Protein AF-A0A945H8U0-F1 (afdb_monomer_lite)

pLDDT: mean 73.46, std 21.72, range [30.88, 97.31]

Secondary structure (DSSP, 8-state):
--HHHHHHHHHHHHHHHHHHHHHHHHHHSSSS-SS-HHHHHHHHHHHSTT-HHHHHHHHHHSPPPHHHHHHHHHHHHHSTT-HHHHHHHHHHHHHHT--SHHHHHHHHHHHHH-TT-HHHHHHHHHHHHHHTTTS-HHHHHHHHHHHHHHHH----TTHHHHHHHHHHTT-HHHHTTT---GGGTT-

Structure (mmCIF, N/CA/C/O backbone):
data_AF-A0A945H8U0-F1
#
_entry.id   AF-A0A945H8U0-F1
#
loop_
_atom_site.group_PDB
_atom_site.id
_atom_site.type_symbol
_atom_site.label_atom_id
_atom_site.label_alt_id
_atom_site.label_comp_id
_atom_site.label_asym_id
_atom_site.label_entity_id
_atom_site.label_seq_id
_atom_site.pdbx_PDB_ins_code
_atom_site.Cartn_x
_atom_site.Cartn_y
_atom_site.Cartn_z
_atom_site.occupancy
_atom_site.B_iso_or_equiv
_atom_site.auth_seq_id
_atom_site.auth_comp_id
_atom_site.auth_asym_id
_atom_site.auth_atom_id
_atom_site.pdbx_PDB_model_num
ATOM 1 N N . MET A 1 1 ? -54.091 20.718 -4.781 1.00 48.94 1 MET A N 1
ATOM 2 C CA . MET A 1 1 ? -53.033 21.033 -5.774 1.00 48.94 1 MET A CA 1
ATOM 3 C C . MET A 1 1 ? -52.224 22.319 -5.500 1.00 48.94 1 MET A C 1
ATOM 5 O O . MET A 1 1 ? -51.454 22.707 -6.361 1.00 48.94 1 MET A O 1
ATOM 9 N N . ARG A 1 2 ? -52.306 22.975 -4.324 1.00 43.66 2 ARG A N 1
ATOM 10 C CA . ARG A 1 2 ? -51.496 24.187 -4.026 1.00 43.66 2 ARG A CA 1
ATOM 11 C C . ARG A 1 2 ? -50.217 23.934 -3.205 1.00 43.66 2 ARG A C 1
ATOM 13 O O . ARG A 1 2 ? -49.286 24.719 -3.293 1.00 43.66 2 ARG A O 1
ATOM 20 N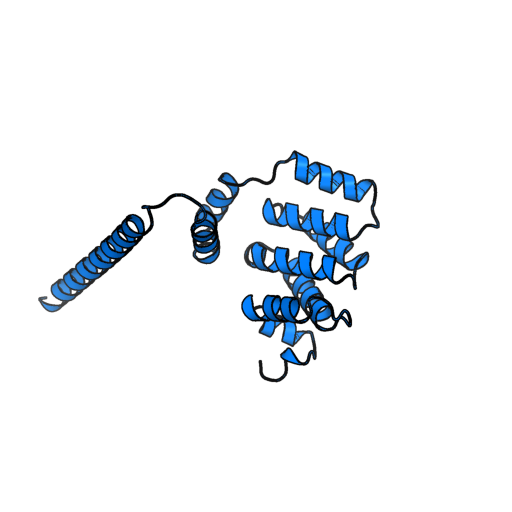 N . LEU A 1 3 ? -50.136 22.822 -2.468 1.00 46.72 3 LEU A N 1
ATOM 21 C CA . LEU A 1 3 ? -48.989 22.503 -1.598 1.00 46.72 3 LEU A CA 1
ATOM 22 C C . LEU A 1 3 ? -47.766 21.937 -2.348 1.00 46.72 3 LEU A C 1
ATOM 24 O O . LEU A 1 3 ? -46.638 22.137 -1.914 1.00 46.72 3 LEU A O 1
ATOM 28 N N . ILE A 1 4 ? -47.968 21.288 -3.500 1.00 50.62 4 ILE A N 1
ATOM 29 C CA . ILE A 1 4 ? -46.884 20.634 -4.260 1.00 50.62 4 ILE A CA 1
ATOM 30 C C . ILE A 1 4 ? -46.029 21.663 -5.025 1.00 50.62 4 ILE A C 1
ATOM 32 O O . ILE A 1 4 ? -44.811 21.518 -5.097 1.00 50.62 4 ILE A O 1
ATOM 36 N N . LEU A 1 5 ? -46.634 22.752 -5.522 1.00 46.78 5 LEU A N 1
ATOM 37 C CA . LEU A 1 5 ? -45.885 23.835 -6.177 1.00 46.78 5 LEU A CA 1
ATOM 38 C C . LEU A 1 5 ? -45.005 24.626 -5.196 1.00 46.78 5 LEU A C 1
ATOM 40 O O . LEU A 1 5 ? -43.919 25.060 -5.572 1.00 46.78 5 LEU A O 1
ATOM 44 N N . GLY A 1 6 ? -45.444 24.789 -3.942 1.00 45.44 6 GLY A N 1
ATOM 45 C CA . GLY A 1 6 ? -44.664 25.486 -2.916 1.00 45.44 6 GLY A CA 1
ATOM 46 C C . GLY A 1 6 ? -43.372 24.747 -2.562 1.00 45.44 6 GLY A C 1
ATOM 47 O O . GLY A 1 6 ? -42.315 25.365 -2.479 1.00 45.44 6 GLY A O 1
ATOM 48 N N . ALA A 1 7 ? -43.432 23.418 -2.441 1.00 49.38 7 ALA A N 1
ATOM 49 C CA . ALA A 1 7 ? -42.260 22.596 -2.144 1.00 49.38 7 ALA A CA 1
ATOM 50 C C . ALA A 1 7 ? -41.233 22.600 -3.290 1.00 49.38 7 ALA A C 1
ATOM 52 O O . ALA A 1 7 ? -40.038 22.706 -3.033 1.00 49.38 7 ALA A O 1
ATOM 53 N N . LEU A 1 8 ? -41.686 22.558 -4.549 1.00 47.28 8 LEU A N 1
ATOM 54 C CA . LEU A 1 8 ? -40.799 22.617 -5.718 1.00 47.28 8 LEU A CA 1
ATOM 55 C C . LEU A 1 8 ? -40.106 23.979 -5.860 1.00 47.28 8 LEU A C 1
ATOM 57 O O . LEU A 1 8 ? -38.919 24.031 -6.181 1.00 47.28 8 LEU A O 1
ATOM 61 N N . LEU A 1 9 ? -40.808 25.076 -5.558 1.00 49.84 9 LEU A N 1
ATOM 62 C CA . LEU A 1 9 ? -40.209 26.412 -5.568 1.00 49.84 9 LEU A CA 1
ATOM 63 C C . LEU A 1 9 ? -39.156 26.568 -4.465 1.00 49.84 9 LEU A C 1
ATOM 65 O O . LEU A 1 9 ? -38.053 27.025 -4.756 1.00 49.84 9 LEU A O 1
ATOM 69 N N . VAL A 1 10 ? -39.433 26.104 -3.242 1.00 54.59 10 VAL A N 1
ATOM 70 C CA . VAL A 1 10 ? -38.454 26.123 -2.139 1.00 54.59 10 VAL A CA 1
ATOM 71 C C . VAL A 1 10 ? -37.236 25.251 -2.459 1.00 54.59 10 VAL A C 1
ATOM 73 O O . VAL A 1 10 ? -36.110 25.670 -2.206 1.00 54.59 10 VAL A O 1
ATOM 76 N N . PHE A 1 11 ? -37.428 24.087 -3.087 1.00 50.22 11 PHE A N 1
ATOM 77 C CA . PHE A 1 11 ? -36.322 23.212 -3.486 1.00 50.22 11 PHE A CA 1
ATOM 78 C C . PHE A 1 11 ? -35.452 23.832 -4.590 1.00 50.22 11 PHE A C 1
ATOM 80 O O . PHE A 1 11 ? -34.225 23.757 -4.532 1.00 50.22 11 PHE A O 1
ATOM 87 N N . SER A 1 12 ? -36.073 24.507 -5.563 1.00 50.78 12 SER A N 1
ATOM 88 C CA . SER A 1 12 ? -35.359 25.200 -6.642 1.00 50.78 12 SER A CA 1
ATOM 89 C C . SER A 1 12 ? -34.604 26.442 -6.152 1.00 50.78 12 SER A C 1
ATOM 91 O O . SER A 1 12 ? -33.472 26.675 -6.576 1.00 50.78 12 SER A O 1
ATOM 93 N N . LEU A 1 13 ? -35.168 27.197 -5.198 1.00 50.75 13 LEU A N 1
ATOM 94 C CA . LEU A 1 13 ? -34.473 28.312 -4.550 1.00 50.75 13 LEU A CA 1
ATOM 95 C C . LEU A 1 13 ? -33.331 27.822 -3.653 1.00 50.75 13 LEU A C 1
ATOM 97 O O . LEU A 1 13 ? -32.275 28.451 -3.628 1.00 50.75 13 LEU A O 1
ATOM 101 N N . TRP A 1 14 ? -33.500 26.687 -2.970 1.00 46.66 14 TRP A N 1
ATOM 102 C CA . TRP A 1 14 ? -32.443 26.086 -2.158 1.00 46.66 14 TRP A CA 1
ATOM 103 C C . TRP A 1 14 ? -31.275 25.591 -3.021 1.00 46.66 14 TRP A C 1
ATOM 105 O O . TRP A 1 14 ? -30.129 25.940 -2.750 1.00 46.66 14 TRP A O 1
ATOM 115 N N . GLN A 1 15 ? -31.548 24.881 -4.123 1.00 50.03 15 GLN A N 1
ATOM 116 C CA . GLN A 1 15 ? -30.500 24.475 -5.069 1.00 50.03 15 GLN A CA 1
ATOM 117 C C . GLN A 1 15 ? -29.786 25.675 -5.699 1.00 50.03 15 GLN A C 1
ATOM 119 O O . GLN A 1 15 ? -28.559 25.690 -5.778 1.00 50.03 15 GLN A O 1
ATOM 124 N N . SER A 1 16 ? -30.532 26.708 -6.095 1.00 42.16 16 SER A N 1
ATOM 125 C CA . SER A 1 16 ? -29.950 27.917 -6.691 1.00 42.16 16 SER A CA 1
ATOM 126 C C . SER A 1 16 ? -29.094 28.693 -5.685 1.00 42.16 16 SER A C 1
ATOM 128 O O . SER A 1 16 ? -28.040 29.213 -6.048 1.00 42.16 16 SER A O 1
ATOM 130 N N . GLY A 1 17 ? -29.501 28.720 -4.410 1.00 41.59 17 GLY A N 1
ATOM 131 C CA . GLY A 1 17 ? -28.744 29.323 -3.315 1.00 41.59 17 GLY A CA 1
ATOM 132 C C . GLY A 1 17 ? -27.440 28.584 -3.013 1.00 41.59 17 GLY A C 1
ATOM 133 O O . GLY A 1 17 ? -26.411 29.230 -2.846 1.00 41.59 17 GLY A O 1
ATOM 134 N N . VAL A 1 18 ? -27.445 27.246 -3.023 1.00 50.81 18 VAL A N 1
ATOM 135 C CA . VAL A 1 18 ? -26.230 26.430 -2.836 1.00 50.81 18 VAL A CA 1
ATOM 136 C C . VAL A 1 18 ? -25.250 26.620 -3.995 1.00 50.81 18 VAL A C 1
ATOM 138 O O . VAL A 1 18 ? -24.050 26.758 -3.766 1.00 50.81 18 VAL A O 1
ATOM 141 N N . ILE A 1 19 ? -25.746 26.700 -5.233 1.00 50.06 19 ILE A N 1
ATOM 142 C CA . ILE A 1 19 ? -24.905 26.936 -6.415 1.00 50.06 19 ILE A CA 1
ATOM 143 C C . ILE A 1 19 ? -24.312 28.349 -6.384 1.00 50.06 19 ILE A C 1
ATOM 145 O O . ILE A 1 19 ? -23.121 28.513 -6.652 1.00 50.06 19 ILE A O 1
ATOM 149 N N . LEU A 1 20 ? -25.093 29.364 -5.993 1.00 40.97 20 LEU A N 1
ATOM 150 C CA . LEU A 1 20 ? -24.561 30.713 -5.804 1.00 40.97 20 LEU A CA 1
ATOM 151 C C . LEU A 1 20 ? -23.548 30.761 -4.657 1.00 40.97 20 LEU A C 1
ATOM 153 O O . LEU A 1 20 ? -22.516 31.402 -4.810 1.00 40.97 20 LEU A O 1
ATOM 157 N N . PHE A 1 21 ? -23.778 30.069 -3.540 1.00 46.22 21 PHE A N 1
ATOM 158 C CA . PHE A 1 21 ? -22.834 30.035 -2.420 1.00 46.22 21 PHE A CA 1
ATOM 159 C C . PHE A 1 21 ? -21.522 29.339 -2.810 1.00 46.22 21 PHE A C 1
ATOM 161 O O . PHE A 1 21 ? -20.444 29.856 -2.526 1.00 46.22 21 PHE A O 1
ATOM 168 N N . ALA A 1 22 ? -21.597 28.232 -3.555 1.00 46.38 22 ALA A N 1
ATOM 169 C CA . ALA A 1 22 ? -20.434 27.537 -4.101 1.00 46.38 22 ALA A CA 1
ATOM 170 C C . ALA A 1 22 ? -19.662 28.407 -5.105 1.00 46.38 22 ALA A C 1
ATOM 172 O O . ALA A 1 22 ? -18.441 28.504 -5.018 1.00 46.38 22 ALA A O 1
ATOM 173 N N . ALA A 1 23 ? -20.361 29.108 -6.004 1.00 41.47 23 ALA A N 1
ATOM 174 C CA . ALA A 1 23 ? -19.746 30.028 -6.960 1.00 41.47 23 ALA A CA 1
ATOM 175 C C . ALA A 1 23 ? -19.134 31.266 -6.277 1.00 41.47 23 ALA A C 1
ATOM 177 O O . ALA A 1 23 ? -18.088 31.756 -6.702 1.00 41.47 23 ALA A O 1
ATOM 178 N N . THR A 1 24 ? -19.749 31.757 -5.198 1.00 39.81 24 THR A N 1
ATOM 179 C CA . THR A 1 24 ? -19.253 32.915 -4.440 1.00 39.81 24 THR A CA 1
ATOM 180 C C . THR A 1 24 ? -18.057 32.531 -3.566 1.00 39.81 24 THR A C 1
ATOM 182 O O . THR A 1 24 ? -17.096 33.292 -3.507 1.00 39.81 24 THR A O 1
ATOM 185 N N . MET A 1 25 ? -18.032 31.322 -2.991 1.00 37.12 25 MET A N 1
ATOM 186 C CA . MET A 1 25 ? -16.838 30.759 -2.339 1.00 37.12 25 MET A CA 1
ATOM 187 C C . MET A 1 25 ? -15.697 30.541 -3.344 1.00 37.12 25 MET A C 1
ATOM 189 O O . MET A 1 25 ? -14.554 30.881 -3.044 1.00 37.12 25 MET A O 1
ATOM 193 N N . LEU A 1 26 ? -16.009 30.093 -4.569 1.00 39.84 26 LEU A N 1
ATOM 194 C CA . LEU A 1 26 ? -15.043 29.990 -5.672 1.00 39.84 26 LEU A CA 1
ATOM 195 C C . LEU A 1 26 ? -14.419 31.350 -6.033 1.00 39.84 26 LEU A C 1
ATOM 197 O O . LEU A 1 26 ? -13.245 31.425 -6.385 1.00 39.84 26 LEU A O 1
ATOM 201 N N . ARG A 1 27 ? -15.206 32.431 -5.950 1.00 36.03 27 ARG A N 1
ATOM 202 C CA . ARG A 1 27 ? -14.779 33.786 -6.329 1.00 36.03 27 ARG A CA 1
ATOM 203 C C . ARG A 1 27 ? -14.092 34.543 -5.190 1.00 36.03 27 ARG A C 1
ATOM 205 O O . ARG A 1 27 ? -13.215 35.352 -5.466 1.00 36.03 27 ARG A O 1
ATOM 212 N N . LEU A 1 28 ? -14.440 34.254 -3.934 1.00 36.28 28 LEU A N 1
ATOM 213 C CA . LEU A 1 28 ? -13.798 34.837 -2.748 1.00 36.28 28 LEU A CA 1
ATOM 214 C C . LEU A 1 28 ? -12.444 34.188 -2.417 1.00 36.28 28 LEU A C 1
ATOM 216 O O . LEU A 1 28 ? -11.619 34.838 -1.788 1.00 36.28 28 LEU A O 1
ATOM 220 N N . HIS A 1 29 ? -12.183 32.954 -2.868 1.00 38.69 29 HIS A N 1
ATOM 221 C CA . HIS A 1 29 ? -10.893 32.266 -2.670 1.00 38.69 29 HIS A CA 1
ATOM 222 C C . HIS A 1 29 ? -9.998 32.232 -3.925 1.00 38.69 29 HIS A C 1
ATOM 224 O O . HIS A 1 29 ? -8.899 31.689 -3.883 1.00 38.69 29 HIS A O 1
ATOM 230 N N . GLY A 1 30 ? -10.434 32.824 -5.042 1.00 32.59 30 GLY A N 1
ATOM 231 C CA . GLY A 1 30 ? -9.677 32.883 -6.303 1.00 32.59 30 GLY A CA 1
ATOM 232 C C . GLY A 1 30 ? -8.783 34.118 -6.466 1.00 32.59 30 GLY A C 1
ATOM 233 O O . GLY A 1 30 ? -8.356 34.418 -7.578 1.00 32.59 30 GLY A O 1
ATOM 234 N N . GLY A 1 31 ? -8.549 34.872 -5.390 1.00 32.59 31 GLY A N 1
ATOM 235 C CA . GLY A 1 31 ? -7.964 36.211 -5.442 1.00 32.59 31 GLY A CA 1
ATOM 236 C C . GLY A 1 31 ? -6.704 36.395 -4.607 1.00 32.59 31 GLY A C 1
ATOM 237 O O . GLY A 1 31 ? -6.634 37.371 -3.879 1.00 32.59 31 GLY A O 1
ATOM 238 N N . ALA A 1 32 ? -5.729 35.490 -4.675 1.00 30.88 32 ALA A N 1
ATOM 239 C CA . ALA A 1 32 ? -4.334 35.784 -4.332 1.00 30.88 32 ALA A CA 1
ATOM 240 C C . ALA A 1 32 ? -3.456 34.608 -4.762 1.00 30.88 32 ALA A C 1
ATOM 242 O O . ALA A 1 32 ? -3.799 33.451 -4.534 1.00 30.88 32 ALA A O 1
ATOM 243 N N . GLY A 1 33 ? -2.351 34.916 -5.434 1.00 40.41 33 GLY A N 1
ATOM 244 C CA . GLY A 1 33 ? -1.403 33.925 -5.916 1.00 40.41 33 GLY A CA 1
ATOM 245 C C . GLY A 1 33 ? -0.765 33.106 -4.792 1.00 40.41 33 GLY A C 1
ATOM 246 O O . GLY A 1 33 ? -0.577 33.592 -3.681 1.00 40.41 33 GLY A O 1
ATOM 247 N N . ASN A 1 34 ? -0.357 31.902 -5.190 1.00 39.06 34 ASN A N 1
ATOM 248 C CA . ASN A 1 34 ? 0.514 30.952 -4.499 1.00 39.06 34 ASN A CA 1
ATOM 249 C C . ASN A 1 34 ? -0.149 30.046 -3.432 1.00 39.06 34 ASN A C 1
ATOM 251 O O . ASN A 1 34 ? -0.826 30.493 -2.517 1.00 39.06 34 ASN A O 1
ATOM 255 N N . GLU A 1 35 ? 0.106 28.738 -3.598 1.00 33.66 35 GLU A N 1
ATOM 256 C CA . GLU A 1 35 ? 0.025 27.634 -2.612 1.00 33.66 35 GLU A CA 1
ATOM 257 C C . GLU A 1 35 ? -1.266 26.810 -2.404 1.00 33.66 35 GLU A C 1
ATOM 259 O O . GLU A 1 35 ? -1.207 25.798 -1.710 1.00 33.66 35 GLU A O 1
ATOM 264 N N . TYR A 1 36 ? -2.389 27.067 -3.087 1.00 33.78 36 TYR A N 1
ATOM 265 C CA . TYR A 1 36 ? -3.633 26.290 -2.850 1.00 33.78 36 TYR A CA 1
ATOM 266 C C . TYR A 1 36 ? -4.029 25.253 -3.920 1.00 33.78 36 TYR A C 1
ATOM 268 O O . TYR A 1 36 ? -5.152 24.747 -3.905 1.00 33.78 36 TYR A O 1
ATOM 276 N N . SER A 1 37 ? -3.130 24.852 -4.826 1.00 34.94 37 SER A N 1
ATOM 277 C CA . SER A 1 37 ? -3.445 23.815 -5.833 1.00 34.94 37 SER A CA 1
ATOM 278 C C . SER A 1 37 ? -3.569 22.394 -5.259 1.00 34.94 37 SER A C 1
ATOM 280 O O . SER A 1 37 ? -4.084 21.501 -5.930 1.00 34.94 37 SER A O 1
ATOM 282 N N . VAL A 1 38 ? -3.147 22.174 -4.010 1.00 39.81 38 VAL A N 1
ATOM 283 C CA . VAL A 1 38 ? -3.136 20.844 -3.379 1.00 39.81 38 VAL A CA 1
ATOM 284 C C . VAL A 1 38 ? -4.463 20.511 -2.678 1.00 39.81 38 VAL A C 1
ATOM 286 O O . VAL A 1 38 ? -4.795 19.334 -2.562 1.00 39.81 38 VAL A O 1
ATOM 289 N N . SER A 1 39 ? -5.282 21.502 -2.289 1.00 46.12 39 SER A N 1
ATOM 290 C CA . SER A 1 39 ? -6.507 21.233 -1.509 1.00 46.12 39 SER A CA 1
ATOM 291 C C . SER A 1 39 ? -7.740 20.899 -2.358 1.00 46.12 39 SER A C 1
ATOM 293 O O . SER A 1 39 ? -8.587 20.119 -1.932 1.00 46.12 39 SER A O 1
ATOM 295 N N . GLN A 1 40 ? -7.849 21.418 -3.586 1.00 37.41 40 GLN A N 1
ATOM 296 C CA . GLN A 1 40 ? -9.008 21.132 -4.447 1.00 37.41 40 GLN A CA 1
ATOM 297 C C . GLN A 1 40 ? -8.923 19.750 -5.107 1.00 37.41 40 GLN A C 1
ATOM 299 O O . GLN A 1 40 ? -9.942 19.083 -5.286 1.00 37.41 40 GLN A O 1
ATOM 304 N N . ILE A 1 41 ? -7.708 19.285 -5.417 1.00 44.47 41 ILE A N 1
ATOM 305 C CA . ILE A 1 41 ? -7.475 17.943 -5.965 1.00 44.47 41 ILE A CA 1
ATOM 306 C C . ILE A 1 41 ? -7.691 16.883 -4.879 1.00 44.47 41 ILE A C 1
ATOM 308 O O . ILE A 1 41 ? -8.267 15.837 -5.170 1.00 44.47 41 ILE A O 1
ATOM 312 N N . SER A 1 42 ? -7.292 17.147 -3.628 1.00 42.25 42 SER A N 1
ATOM 313 C CA . SER A 1 42 ? -7.545 16.226 -2.513 1.00 42.25 42 SER A CA 1
ATOM 314 C C . SER A 1 42 ? -9.038 16.126 -2.187 1.00 42.25 42 SER A C 1
ATOM 316 O O . SER A 1 42 ? -9.547 15.016 -2.065 1.00 42.25 42 SER A O 1
ATOM 318 N N . LEU A 1 43 ? -9.765 17.252 -2.173 1.00 38.78 43 LEU A N 1
ATOM 319 C CA . LEU A 1 43 ? -11.220 17.273 -1.971 1.00 38.78 43 LEU A CA 1
ATOM 320 C C . LEU A 1 43 ? -11.990 16.589 -3.115 1.00 38.78 43 LEU A C 1
ATOM 322 O O . LEU A 1 43 ? -12.941 15.855 -2.855 1.00 38.78 43 LEU A O 1
ATOM 326 N N . ALA A 1 44 ? -11.555 16.735 -4.371 1.00 41.12 44 ALA A N 1
ATOM 327 C CA . ALA A 1 44 ? -12.134 15.986 -5.493 1.00 41.12 44 ALA A CA 1
ATOM 328 C C . ALA A 1 44 ? -11.811 14.476 -5.439 1.00 41.12 44 ALA A C 1
ATOM 330 O O . ALA A 1 44 ? -12.619 13.650 -5.866 1.00 41.12 44 ALA A O 1
ATOM 331 N N . ARG A 1 45 ? -10.649 14.095 -4.887 1.00 44.44 45 ARG A N 1
ATOM 332 C CA . ARG A 1 45 ? -10.226 12.694 -4.694 1.00 44.44 45 ARG A CA 1
ATOM 333 C C . ARG A 1 45 ? -11.034 11.986 -3.601 1.00 44.44 45 ARG A C 1
ATOM 335 O O . ARG A 1 45 ? -11.269 10.782 -3.702 1.00 44.44 45 ARG A O 1
ATOM 342 N N . GLU A 1 46 ? -11.466 12.733 -2.590 1.00 41.75 46 GLU A N 1
ATOM 343 C CA . GLU A 1 46 ? -12.190 12.225 -1.423 1.00 41.75 46 GLU A CA 1
ATOM 344 C C . GLU A 1 46 ? -13.711 12.161 -1.648 1.00 41.75 46 GLU A C 1
ATOM 346 O O . GLU A 1 46 ? -14.360 11.210 -1.215 1.00 41.75 46 GLU A O 1
ATOM 351 N N . VAL A 1 47 ? -14.281 13.105 -2.409 1.00 40.56 47 VAL A N 1
ATOM 352 C CA . VAL A 1 47 ? -15.742 13.205 -2.590 1.00 40.56 47 VAL A CA 1
ATOM 353 C C . VAL A 1 47 ? -16.300 12.274 -3.681 1.00 40.56 47 VAL A C 1
ATOM 355 O O . VAL A 1 47 ? -17.464 11.887 -3.585 1.00 40.56 47 VAL A O 1
ATOM 358 N N . ASP A 1 48 ? -15.511 11.837 -4.673 1.00 44.88 48 ASP A N 1
ATOM 359 C CA . ASP A 1 48 ? -16.087 11.183 -5.870 1.00 44.88 48 ASP A CA 1
ATOM 360 C C . ASP A 1 48 ? -15.285 9.991 -6.439 1.00 44.88 48 ASP A C 1
ATOM 362 O O . ASP A 1 48 ? -15.348 9.632 -7.615 1.00 44.88 48 ASP A O 1
ATOM 366 N N . SER A 1 49 ? -14.534 9.299 -5.582 1.00 45.03 49 SER A N 1
ATOM 367 C CA . SER A 1 49 ? -13.787 8.075 -5.925 1.00 45.03 49 SER A CA 1
ATOM 368 C C . SER A 1 49 ? -14.668 6.832 -6.145 1.00 45.03 49 SER A C 1
ATOM 370 O O . SER A 1 49 ? -14.155 5.753 -6.447 1.00 45.03 49 SER A O 1
ATOM 372 N N . ARG A 1 50 ? -15.996 6.974 -6.032 1.00 49.00 50 ARG A N 1
ATOM 373 C CA . ARG A 1 50 ? -16.986 5.915 -6.294 1.00 49.00 50 ARG A CA 1
ATOM 374 C C . ARG A 1 50 ? -17.522 5.924 -7.731 1.00 49.00 50 ARG A C 1
ATOM 376 O O . ARG A 1 50 ? -18.091 4.919 -8.153 1.00 49.00 50 ARG A O 1
ATOM 383 N N . HIS A 1 51 ? -17.318 7.000 -8.500 1.00 42.34 51 HIS A N 1
ATOM 384 C CA . HIS A 1 51 ? -17.760 7.073 -9.893 1.00 42.34 51 HIS A CA 1
ATOM 385 C C . HIS A 1 51 ? -16.630 6.734 -10.887 1.00 42.34 51 HIS A C 1
ATOM 387 O O . HIS A 1 51 ? -15.619 7.439 -10.953 1.00 42.34 51 HIS A O 1
ATOM 393 N N . PRO A 1 52 ? -16.806 5.718 -11.759 1.00 48.34 52 PRO A N 1
ATOM 394 C CA . PRO A 1 52 ? -15.763 5.277 -12.694 1.00 48.34 52 PRO A CA 1
ATOM 395 C C . PRO A 1 52 ? -15.328 6.362 -13.697 1.00 48.34 52 PRO A C 1
ATOM 397 O O . PRO A 1 52 ? -14.179 6.378 -14.135 1.00 48.34 52 PRO A O 1
ATOM 400 N N . LYS A 1 53 ? -16.204 7.325 -14.018 1.00 45.53 53 LYS A N 1
ATOM 401 C CA . LYS A 1 53 ? -15.873 8.462 -14.895 1.00 45.53 53 LYS A CA 1
ATOM 402 C C . LYS A 1 53 ? -14.916 9.461 -14.238 1.00 45.53 53 LYS A C 1
ATOM 404 O O . LYS A 1 53 ? -14.025 9.962 -14.918 1.00 45.53 53 LYS A O 1
ATOM 409 N N . VAL A 1 54 ? -15.038 9.706 -12.934 1.00 47.56 54 VAL A N 1
ATOM 410 C CA . VAL A 1 54 ? -14.143 10.623 -12.209 1.00 47.56 54 VAL A CA 1
ATOM 411 C C . VAL A 1 54 ? -12.781 9.983 -11.977 1.00 47.56 54 VAL A C 1
ATOM 413 O O . VAL A 1 54 ? -11.760 10.637 -12.163 1.00 47.56 54 VAL A O 1
ATOM 416 N N . LEU A 1 55 ? -12.746 8.676 -11.710 1.00 48.06 55 LEU A N 1
ATOM 417 C CA . LEU A 1 55 ? -11.500 7.908 -11.693 1.00 48.06 55 LEU A CA 1
ATOM 418 C C . LEU A 1 55 ? -10.767 7.985 -13.040 1.00 48.06 55 LEU A C 1
ATOM 420 O O . LEU A 1 55 ? -9.576 8.284 -13.063 1.00 48.06 55 LEU A O 1
ATOM 424 N N . SER A 1 56 ? -11.479 7.803 -14.159 1.00 46.97 56 SER A N 1
ATOM 425 C CA . SER A 1 56 ? -10.885 7.949 -15.498 1.00 46.97 56 SER A CA 1
ATOM 426 C C . SER A 1 56 ? -10.402 9.378 -15.791 1.00 46.97 56 SER A C 1
ATOM 428 O O . SER A 1 56 ? -9.395 9.571 -16.470 1.00 46.97 56 SER A O 1
ATOM 430 N N . TRP A 1 57 ? -11.084 10.387 -15.242 1.00 48.53 57 TRP A N 1
ATOM 431 C CA . TRP A 1 57 ? -10.724 11.797 -15.392 1.00 48.53 57 TRP A CA 1
ATOM 432 C C . TRP A 1 57 ? -9.493 12.179 -14.553 1.00 48.53 57 TRP A C 1
ATOM 434 O O . TRP A 1 57 ? -8.620 12.887 -15.048 1.00 48.53 57 TRP A O 1
ATOM 444 N N . LEU A 1 58 ? -9.364 11.652 -13.331 1.00 45.53 58 LEU A N 1
ATOM 445 C CA . LEU A 1 58 ? -8.192 11.859 -12.470 1.00 45.53 58 LEU A CA 1
ATOM 446 C C . LEU A 1 58 ? -6.933 11.177 -13.028 1.00 45.53 58 LEU A C 1
ATOM 448 O O . LEU A 1 58 ? -5.858 11.772 -12.999 1.00 45.53 58 LEU A O 1
ATOM 452 N N . VAL A 1 59 ? -7.065 9.973 -13.599 1.00 50.56 59 VAL A N 1
ATOM 453 C CA . VAL A 1 59 ? -5.963 9.272 -14.294 1.00 50.56 59 VAL A CA 1
ATOM 454 C C . VAL A 1 59 ? -5.458 10.082 -15.493 1.00 50.56 59 VAL A C 1
ATOM 456 O O . VAL A 1 59 ? -4.259 10.125 -15.754 1.00 50.56 59 VAL A O 1
ATOM 459 N N . LYS A 1 60 ? -6.355 10.790 -16.189 1.00 50.28 60 LYS A N 1
ATOM 460 C CA . LYS A 1 60 ? -6.002 11.646 -17.329 1.00 50.28 60 LYS A CA 1
ATOM 461 C C . LYS A 1 60 ? -5.163 12.873 -16.937 1.00 50.28 60 LYS A C 1
ATOM 463 O O . LYS A 1 60 ? -4.431 13.378 -17.781 1.00 50.28 60 LYS A O 1
ATOM 468 N N . PHE A 1 61 ? -5.265 13.359 -15.697 1.00 48.41 61 PHE A N 1
ATOM 469 C CA . PHE A 1 61 ? -4.643 14.622 -15.270 1.00 48.41 61 PHE A CA 1
ATOM 470 C C . PHE A 1 61 ? -3.319 14.476 -14.510 1.00 48.41 61 PHE A C 1
ATOM 472 O O . PHE A 1 61 ? -2.598 15.464 -14.390 1.00 48.41 61 PHE A O 1
ATOM 479 N N . ASN A 1 62 ? -2.965 13.281 -14.025 1.00 53.53 62 ASN A N 1
ATOM 480 C CA . ASN A 1 62 ? -1.644 13.037 -13.438 1.00 53.53 62 ASN A CA 1
ATOM 481 C C . ASN A 1 62 ? -1.176 11.586 -13.661 1.00 53.53 62 ASN A C 1
ATOM 483 O O . ASN A 1 62 ? -1.091 10.811 -12.703 1.00 53.53 62 ASN A O 1
ATOM 487 N N . PRO A 1 63 ? -0.938 11.178 -14.921 1.00 64.56 63 PRO A N 1
ATOM 488 C CA . PRO A 1 63 ? -0.468 9.834 -15.211 1.00 64.56 63 PRO A CA 1
ATOM 489 C C . PRO A 1 63 ? 0.934 9.635 -14.627 1.00 64.56 63 PRO A C 1
ATOM 491 O O . PRO A 1 63 ? 1.819 10.475 -14.802 1.00 64.56 63 PRO A O 1
ATOM 494 N N . VAL A 1 64 ? 1.151 8.500 -13.960 1.00 72.88 64 VAL A N 1
ATOM 495 C CA . VAL A 1 64 ? 2.508 8.050 -13.634 1.00 72.88 64 VAL A CA 1
ATOM 496 C C . VAL A 1 64 ? 3.252 7.869 -14.963 1.00 72.88 64 VAL A C 1
ATOM 498 O O . VAL A 1 64 ? 2.771 7.114 -15.812 1.00 72.88 64 VAL A O 1
ATOM 501 N N . PRO A 1 65 ? 4.392 8.549 -15.190 1.00 78.00 65 PRO A N 1
ATOM 502 C CA . PRO A 1 65 ? 5.154 8.370 -16.418 1.00 78.00 65 PRO A CA 1
ATOM 503 C C . PRO A 1 65 ? 5.551 6.902 -16.586 1.00 78.00 65 PRO A C 1
ATOM 505 O O . PRO A 1 65 ? 6.070 6.299 -15.644 1.00 78.00 65 PRO A O 1
ATOM 508 N N . ALA A 1 66 ? 5.350 6.340 -17.781 1.00 83.75 66 ALA A N 1
ATOM 509 C CA . ALA A 1 66 ? 5.669 4.937 -18.064 1.00 83.75 66 ALA A CA 1
ATOM 510 C C . ALA A 1 66 ? 7.138 4.598 -17.745 1.00 83.75 66 ALA A C 1
ATOM 512 O O . ALA A 1 66 ? 7.430 3.521 -17.235 1.00 83.75 66 ALA A O 1
ATOM 513 N N . GLU A 1 67 ? 8.047 5.554 -17.954 1.00 80.94 67 GLU A N 1
ATOM 514 C CA . GLU A 1 67 ? 9.466 5.444 -17.598 1.00 80.94 67 GLU A CA 1
ATOM 515 C C . GLU A 1 67 ? 9.683 5.166 -16.105 1.00 80.94 67 GLU A C 1
ATOM 517 O O . GLU A 1 67 ? 10.503 4.324 -15.756 1.00 80.94 67 GLU A O 1
ATOM 522 N N . LYS A 1 68 ? 8.915 5.810 -15.212 1.00 82.62 68 LYS A N 1
ATOM 523 C CA . LYS A 1 68 ? 9.034 5.578 -13.763 1.00 82.62 68 LYS A CA 1
ATOM 524 C C . LYS A 1 68 ? 8.575 4.181 -13.374 1.00 82.62 68 LYS A C 1
ATOM 526 O O . LYS A 1 68 ? 9.195 3.549 -12.525 1.00 82.62 68 LYS A O 1
ATOM 531 N N . LEU A 1 69 ? 7.491 3.709 -13.986 1.00 87.12 69 LEU A N 1
ATOM 532 C CA . LEU A 1 69 ? 6.974 2.375 -13.714 1.00 87.12 69 LEU A CA 1
ATOM 533 C C . LEU A 1 69 ? 7.930 1.296 -14.239 1.00 87.12 69 LEU A C 1
ATOM 535 O O . LEU A 1 69 ? 8.193 0.322 -13.542 1.00 87.12 69 LEU A O 1
ATOM 539 N N . ASN A 1 70 ? 8.501 1.496 -15.428 1.00 90.19 70 ASN A N 1
ATOM 540 C CA . ASN A 1 70 ? 9.496 0.586 -15.994 1.00 90.19 70 ASN A CA 1
ATOM 541 C C . ASN A 1 70 ? 10.794 0.574 -15.182 1.00 90.19 70 ASN A C 1
ATOM 543 O O . ASN A 1 70 ? 11.286 -0.504 -14.876 1.00 90.19 70 ASN A O 1
ATOM 547 N N . ALA A 1 71 ? 11.287 1.732 -14.736 1.00 88.38 71 ALA A N 1
ATOM 548 C CA . ALA A 1 71 ? 12.447 1.800 -13.847 1.00 88.38 71 ALA A CA 1
ATOM 549 C C . ALA A 1 71 ? 12.202 1.062 -12.517 1.00 88.38 71 ALA A C 1
ATOM 551 O O . ALA A 1 71 ? 13.093 0.389 -12.007 1.00 88.38 71 ALA A O 1
ATOM 552 N N . ALA A 1 72 ? 10.986 1.135 -11.965 1.00 87.12 72 ALA A N 1
ATOM 553 C CA . ALA A 1 72 ? 10.630 0.376 -10.768 1.00 87.12 72 ALA A CA 1
ATOM 554 C C . ALA A 1 72 ? 10.608 -1.142 -11.019 1.00 87.12 72 ALA A C 1
ATOM 556 O O . ALA A 1 72 ? 11.100 -1.892 -10.182 1.00 87.12 72 ALA A O 1
ATOM 557 N N . ARG A 1 73 ? 10.102 -1.594 -12.178 1.00 94.06 73 ARG A N 1
ATOM 558 C CA . ARG A 1 73 ? 10.173 -3.009 -12.596 1.00 94.06 73 ARG A CA 1
ATOM 559 C C . ARG A 1 73 ? 11.614 -3.482 -12.792 1.00 94.06 73 ARG A C 1
ATOM 561 O O . ARG A 1 73 ? 11.971 -4.589 -12.407 1.00 94.06 73 ARG A O 1
ATOM 568 N N . GLU A 1 74 ? 12.456 -2.655 -13.402 1.00 92.88 74 GLU A N 1
ATOM 569 C CA . GLU A 1 74 ? 13.875 -2.967 -13.582 1.00 92.88 74 GLU A CA 1
ATOM 570 C C . GLU A 1 74 ? 14.589 -3.087 -12.237 1.00 92.88 74 GLU A C 1
ATOM 572 O O . GLU A 1 74 ? 15.345 -4.035 -12.036 1.00 92.88 74 GLU A O 1
ATOM 577 N N . LEU A 1 75 ? 14.290 -2.199 -11.286 1.00 87.31 75 LEU A N 1
ATOM 578 C CA . LEU A 1 75 ? 14.865 -2.267 -9.947 1.00 87.31 75 LEU A CA 1
ATOM 579 C C . LEU A 1 75 ? 14.511 -3.579 -9.234 1.00 87.31 75 LEU A C 1
ATOM 581 O O . LEU A 1 75 ? 15.392 -4.171 -8.621 1.00 87.31 75 LEU A O 1
ATOM 585 N N . THR A 1 76 ? 13.279 -4.085 -9.359 1.00 90.69 76 THR A N 1
ATOM 586 C CA . THR A 1 76 ? 12.907 -5.383 -8.759 1.00 90.69 76 THR A CA 1
ATOM 587 C C . THR A 1 76 ? 13.569 -6.576 -9.453 1.00 90.69 76 THR A C 1
ATOM 589 O O . THR A 1 76 ? 13.700 -7.635 -8.849 1.00 90.69 76 THR A O 1
ATOM 592 N N . ASN A 1 77 ? 14.018 -6.424 -10.703 1.00 93.06 77 ASN A N 1
ATOM 593 C CA . ASN A 1 77 ? 14.805 -7.448 -11.395 1.00 93.06 77 ASN A CA 1
ATOM 594 C C . ASN A 1 77 ? 16.286 -7.417 -10.987 1.00 93.06 77 ASN A C 1
ATOM 596 O O . ASN A 1 77 ? 16.910 -8.471 -10.871 1.00 93.06 77 ASN A O 1
ATOM 600 N N . VAL A 1 78 ? 16.855 -6.223 -10.792 1.00 93.06 78 VAL A N 1
ATOM 601 C CA . VAL A 1 78 ? 18.263 -6.042 -10.396 1.00 93.06 78 VAL A CA 1
ATOM 602 C C . VAL A 1 78 ? 18.465 -6.359 -8.914 1.00 93.06 78 VAL A C 1
ATOM 604 O O . VAL A 1 78 ? 19.432 -7.029 -8.554 1.00 93.06 78 VAL A O 1
ATOM 607 N N . GLU A 1 79 ? 17.542 -5.920 -8.059 1.00 87.50 79 GLU A N 1
ATOM 608 C CA . GLU A 1 79 ? 17.591 -6.097 -6.607 1.00 87.50 79 GLU A CA 1
ATOM 609 C C . GLU A 1 79 ? 16.338 -6.835 -6.098 1.00 87.50 79 GLU A C 1
ATOM 611 O O . GLU A 1 79 ? 15.489 -6.251 -5.420 1.00 87.50 79 GLU A O 1
ATOM 616 N N . PRO A 1 80 ? 16.200 -8.143 -6.385 1.00 90.50 80 PRO A N 1
ATOM 617 C CA . PRO A 1 80 ? 14.973 -8.888 -6.102 1.00 90.50 80 PRO A CA 1
ATOM 618 C C . PRO A 1 80 ? 14.661 -9.023 -4.612 1.00 90.50 80 PRO A C 1
ATOM 620 O O . PRO A 1 80 ? 13.507 -9.219 -4.262 1.00 90.50 80 PRO A O 1
ATOM 623 N N . PHE A 1 81 ? 15.650 -8.891 -3.728 1.00 89.75 81 PHE A N 1
ATOM 624 C CA . PHE A 1 81 ? 15.461 -8.990 -2.277 1.00 89.75 81 PHE A CA 1
ATOM 625 C C . PHE A 1 81 ? 15.281 -7.625 -1.595 1.00 89.75 81 PHE A C 1
ATOM 627 O O . PHE A 1 81 ? 15.162 -7.558 -0.372 1.00 89.75 81 PHE A O 1
ATOM 634 N N . LEU A 1 82 ? 15.277 -6.522 -2.353 1.00 86.56 82 LEU A N 1
ATOM 635 C CA . LEU A 1 82 ? 15.074 -5.190 -1.797 1.00 86.56 82 LEU A CA 1
ATOM 636 C C . LEU A 1 82 ? 13.569 -4.921 -1.635 1.00 86.56 82 LEU A C 1
ATOM 638 O O . LEU A 1 82 ? 12.893 -4.488 -2.567 1.00 86.56 82 LEU A O 1
ATOM 642 N N . GLY A 1 83 ? 13.023 -5.142 -0.435 1.00 84.81 83 GLY A N 1
ATOM 643 C CA . GLY A 1 83 ? 11.585 -4.958 -0.181 1.00 84.81 83 GLY A CA 1
ATOM 644 C C . GLY A 1 83 ? 11.070 -3.536 -0.449 1.00 84.81 83 GLY A C 1
ATOM 645 O O . GLY A 1 83 ? 9.937 -3.369 -0.898 1.00 84.81 83 GLY A O 1
ATOM 646 N N . SER A 1 84 ? 11.906 -2.504 -0.290 1.00 89.38 84 SER A N 1
ATOM 647 C CA . SER A 1 84 ? 11.546 -1.123 -0.647 1.00 89.38 84 SER A CA 1
ATOM 648 C C . SER A 1 84 ? 11.389 -0.903 -2.160 1.00 89.38 84 SER A C 1
ATOM 650 O O . SER A 1 84 ? 10.558 -0.089 -2.568 1.00 89.38 84 SER A O 1
ATOM 652 N N . ALA A 1 85 ? 12.106 -1.654 -3.006 1.00 89.06 85 ALA A N 1
ATOM 653 C CA . ALA A 1 85 ? 11.907 -1.629 -4.456 1.00 89.06 85 ALA A CA 1
ATOM 654 C C . ALA A 1 85 ? 10.526 -2.177 -4.828 1.00 89.06 85 ALA A C 1
ATOM 656 O O . ALA A 1 85 ? 9.795 -1.558 -5.604 1.00 89.06 85 ALA A O 1
ATOM 657 N N . TRP A 1 86 ? 10.134 -3.292 -4.207 1.00 94.31 86 TRP A N 1
ATOM 658 C CA . TRP A 1 86 ? 8.807 -3.881 -4.375 1.00 94.31 86 TRP A CA 1
ATOM 659 C C . TRP A 1 86 ? 7.692 -2.973 -3.848 1.00 94.31 86 TRP A C 1
ATOM 661 O O . TRP A 1 86 ? 6.673 -2.806 -4.517 1.00 94.31 86 TRP A O 1
ATOM 671 N N . ALA A 1 87 ? 7.897 -2.315 -2.703 1.00 91.56 87 ALA A N 1
ATOM 672 C CA . ALA A 1 87 ? 6.941 -1.349 -2.161 1.00 91.56 87 ALA A CA 1
ATOM 673 C C . ALA A 1 87 ? 6.745 -0.145 -3.095 1.00 91.56 87 ALA A C 1
ATOM 675 O O . ALA A 1 87 ? 5.612 0.274 -3.337 1.00 91.56 87 ALA A O 1
ATOM 676 N N . ASN A 1 88 ? 7.835 0.365 -3.678 1.00 92.25 88 ASN A N 1
ATOM 677 C CA . ASN A 1 88 ? 7.788 1.429 -4.678 1.00 92.25 88 ASN A CA 1
ATOM 678 C C . ASN A 1 88 ? 7.055 0.986 -5.956 1.00 92.25 88 ASN A C 1
ATOM 680 O O . ASN A 1 88 ? 6.212 1.723 -6.467 1.00 92.25 88 ASN A O 1
ATOM 684 N N . LEU A 1 89 ? 7.318 -0.228 -6.456 1.00 92.25 89 LEU A N 1
ATOM 685 C CA . LEU A 1 89 ? 6.593 -0.774 -7.607 1.00 92.25 89 LEU A CA 1
ATOM 686 C C . LEU A 1 89 ? 5.089 -0.899 -7.316 1.00 92.25 89 LEU A C 1
ATOM 688 O O . LEU A 1 89 ? 4.273 -0.496 -8.147 1.00 92.25 89 LEU A O 1
ATOM 692 N N . PHE A 1 90 ? 4.720 -1.399 -6.134 1.00 94.62 90 PHE A N 1
ATOM 693 C CA . PHE A 1 90 ? 3.326 -1.486 -5.698 1.00 94.62 90 PHE A CA 1
ATOM 694 C C . PHE A 1 90 ? 2.652 -0.108 -5.643 1.00 94.62 90 PHE A C 1
ATOM 696 O O . PHE A 1 90 ? 1.568 0.070 -6.201 1.00 94.62 90 PHE A O 1
ATOM 703 N N . GLU A 1 91 ? 3.292 0.885 -5.022 1.00 90.81 91 GLU A N 1
ATOM 704 C CA . GLU A 1 91 ? 2.765 2.250 -4.929 1.00 90.81 91 GLU A CA 1
ATOM 705 C C . GLU A 1 91 ? 2.547 2.874 -6.314 1.00 90.81 91 GLU A C 1
ATOM 707 O O . GLU A 1 91 ? 1.484 3.443 -6.584 1.00 90.81 91 GLU A O 1
ATOM 712 N N . LEU A 1 92 ? 3.519 2.726 -7.219 1.00 88.38 92 LEU A N 1
ATOM 713 C CA . LEU A 1 92 ? 3.428 3.250 -8.581 1.00 88.38 92 LEU A CA 1
ATOM 714 C C . LEU A 1 92 ? 2.313 2.572 -9.380 1.00 88.38 92 LEU A C 1
ATOM 716 O O . LEU A 1 92 ? 1.569 3.267 -10.074 1.00 88.38 92 LEU A O 1
ATOM 720 N N . LYS A 1 93 ? 2.141 1.253 -9.238 1.00 89.75 93 LYS A N 1
ATOM 721 C CA . LYS A 1 93 ? 1.020 0.523 -9.845 1.00 89.75 93 LYS A CA 1
ATOM 722 C C . LYS A 1 93 ? -0.334 0.953 -9.301 1.00 89.75 93 LYS A C 1
ATOM 724 O O . LYS A 1 93 ? -1.291 1.140 -10.053 1.00 89.75 93 LYS A O 1
ATOM 729 N N . LEU A 1 94 ? -0.425 1.166 -7.993 1.00 85.94 94 LEU A N 1
ATOM 730 C CA . LEU A 1 94 ? -1.647 1.643 -7.357 1.00 85.94 94 LEU A CA 1
ATOM 731 C C . LEU A 1 94 ? -2.010 3.058 -7.832 1.00 85.94 94 LEU A C 1
ATOM 733 O O . LEU A 1 94 ? -3.185 3.346 -8.085 1.00 85.94 94 LEU A O 1
ATOM 737 N N . ALA A 1 95 ? -1.003 3.916 -8.011 1.00 83.12 95 ALA A N 1
ATOM 738 C CA . ALA A 1 95 ? -1.153 5.254 -8.568 1.00 83.12 95 ALA A CA 1
ATOM 739 C C . ALA A 1 95 ? -1.527 5.241 -10.063 1.00 83.12 95 ALA A C 1
ATOM 741 O O . ALA A 1 95 ? -2.356 6.054 -10.476 1.00 83.12 95 ALA A O 1
ATOM 742 N N . SER A 1 96 ? -0.987 4.306 -10.856 1.00 83.44 96 SER A N 1
ATOM 743 C CA . SER A 1 96 ? -1.335 4.130 -12.276 1.00 83.44 96 SER A CA 1
ATOM 744 C C . SER A 1 96 ? -2.632 3.345 -12.511 1.00 83.44 96 SER A C 1
ATOM 746 O O . SER A 1 96 ? -3.117 3.300 -13.639 1.00 83.44 96 SER A O 1
ATOM 748 N N . ARG A 1 97 ? -3.235 2.783 -11.450 1.00 80.50 97 ARG A N 1
ATOM 749 C CA . ARG A 1 97 ? -4.405 1.884 -11.492 1.00 80.50 97 ARG A CA 1
ATOM 750 C C . ARG A 1 97 ? -4.150 0.563 -12.238 1.00 80.50 97 ARG A C 1
ATOM 752 O O . ARG A 1 97 ? -5.107 -0.102 -12.631 1.00 80.50 97 ARG A O 1
ATOM 759 N N . GLU A 1 98 ? -2.894 0.143 -12.366 1.00 85.88 98 GLU A N 1
ATOM 760 C CA . GLU A 1 98 ? -2.511 -1.194 -12.842 1.00 85.88 98 GLU A CA 1
ATOM 761 C C . GLU A 1 98 ? -2.622 -2.206 -11.690 1.00 85.88 98 GLU A C 1
ATOM 763 O O . GLU A 1 98 ? -1.630 -2.595 -11.088 1.00 85.88 98 GLU A O 1
ATOM 768 N N . LEU A 1 99 ? -3.851 -2.593 -11.328 1.00 84.38 99 LEU A N 1
ATOM 769 C CA . LEU A 1 99 ? -4.137 -3.538 -10.233 1.00 84.38 99 LEU A CA 1
ATOM 770 C C . LEU A 1 99 ? -4.236 -4.979 -10.734 1.00 84.38 99 LEU A C 1
ATOM 772 O O . LEU A 1 99 ? -5.249 -5.655 -10.559 1.00 84.38 99 LEU A O 1
ATOM 776 N N . ASP A 1 100 ? -3.184 -5.404 -11.416 1.00 87.50 100 ASP A N 1
ATOM 777 C CA . ASP A 1 100 ? -3.020 -6.742 -11.965 1.00 87.50 100 ASP A CA 1
ATOM 778 C C . ASP A 1 100 ? -2.294 -7.678 -10.979 1.00 87.50 100 ASP A C 1
ATOM 780 O O . ASP A 1 100 ? -2.020 -7.333 -9.826 1.00 87.50 100 ASP A O 1
ATOM 784 N N . GLY A 1 101 ? -1.975 -8.893 -11.432 1.00 89.88 101 GLY A N 1
ATOM 785 C CA . GLY A 1 101 ? -1.218 -9.851 -10.625 1.00 89.88 101 GLY A CA 1
ATOM 786 C C . GLY A 1 101 ? 0.189 -9.365 -10.257 1.00 89.88 1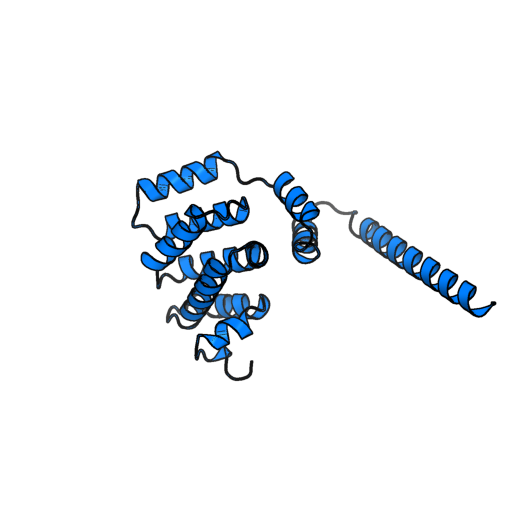01 GLY A C 1
ATOM 787 O O . GLY A 1 101 ? 0.732 -9.803 -9.248 1.00 89.88 101 GLY A O 1
ATOM 788 N N . GLU A 1 102 ? 0.772 -8.435 -11.020 1.00 93.81 102 GLU A N 1
ATOM 789 C CA . GLU A 1 102 ? 2.083 -7.859 -10.718 1.00 93.81 102 GLU A CA 1
ATOM 790 C C . GLU A 1 102 ? 1.988 -6.864 -9.549 1.00 93.81 102 GLU A C 1
ATOM 792 O O . GLU A 1 102 ? 2.889 -6.828 -8.716 1.00 93.81 102 GLU A O 1
ATOM 797 N N . ALA A 1 103 ? 0.883 -6.120 -9.410 1.00 92.50 103 ALA A N 1
ATOM 798 C CA . ALA A 1 103 ? 0.622 -5.338 -8.196 1.00 92.50 103 ALA A CA 1
ATOM 799 C C . ALA A 1 103 ? 0.478 -6.227 -6.951 1.00 92.50 103 ALA A C 1
ATOM 801 O O . ALA A 1 103 ? 1.028 -5.901 -5.898 1.00 92.50 103 ALA A O 1
ATOM 802 N N . GLU A 1 104 ? -0.257 -7.342 -7.051 1.00 94.25 104 GLU A N 1
ATOM 803 C CA . GLU A 1 104 ? -0.414 -8.274 -5.922 1.00 94.25 104 GLU A CA 1
ATOM 804 C C . GLU A 1 104 ? 0.920 -8.919 -5.540 1.00 94.25 104 GLU A C 1
ATOM 806 O O . GLU A 1 104 ? 1.252 -8.981 -4.355 1.00 94.25 104 GLU A O 1
ATOM 811 N N . LEU A 1 105 ? 1.709 -9.325 -6.539 1.00 95.50 105 LEU A N 1
ATOM 812 C CA . LEU A 1 105 ? 3.058 -9.841 -6.336 1.00 95.50 105 LEU A CA 1
ATOM 813 C C . LEU A 1 105 ? 3.957 -8.794 -5.676 1.00 95.50 105 LEU A C 1
ATOM 815 O O . LEU A 1 105 ? 4.632 -9.112 -4.704 1.00 95.50 105 LEU A O 1
ATOM 819 N N . ALA A 1 106 ? 3.940 -7.548 -6.156 1.00 96.25 106 ALA A N 1
ATOM 820 C CA . ALA A 1 106 ? 4.768 -6.486 -5.600 1.00 96.25 106 ALA A CA 1
ATOM 821 C C . ALA A 1 106 ? 4.443 -6.212 -4.127 1.00 96.25 106 ALA A C 1
ATOM 823 O O . ALA A 1 106 ? 5.353 -6.084 -3.311 1.00 96.25 106 ALA A O 1
ATOM 824 N N . LEU A 1 107 ? 3.159 -6.202 -3.756 1.00 97.31 107 LEU A N 1
ATOM 825 C CA . LEU A 1 107 ? 2.761 -6.098 -2.354 1.00 97.31 107 LEU A CA 1
ATOM 826 C C . LEU A 1 107 ? 3.255 -7.297 -1.533 1.00 97.31 107 LEU A C 1
ATOM 828 O O . LEU A 1 107 ? 3.798 -7.108 -0.447 1.00 97.31 107 LEU A O 1
ATOM 832 N N . ALA A 1 108 ? 3.080 -8.519 -2.040 1.00 96.62 108 ALA A N 1
ATOM 833 C CA . ALA A 1 108 ? 3.508 -9.728 -1.341 1.00 96.62 108 ALA A CA 1
ATOM 834 C C . ALA A 1 108 ? 5.028 -9.751 -1.112 1.00 96.62 108 ALA A C 1
ATOM 836 O O . ALA A 1 108 ? 5.466 -9.976 0.012 1.00 96.62 108 ALA A O 1
ATOM 837 N N . GLN A 1 109 ? 5.820 -9.446 -2.142 1.00 97.00 109 GLN A N 1
ATOM 838 C CA . GLN A 1 109 ? 7.283 -9.419 -2.068 1.00 97.00 109 GLN A CA 1
ATOM 839 C C . GLN A 1 109 ? 7.797 -8.283 -1.168 1.00 97.00 109 GLN A C 1
ATOM 841 O O . GLN A 1 109 ? 8.749 -8.474 -0.414 1.00 97.00 109 GLN A O 1
ATOM 846 N N . ALA A 1 110 ? 7.142 -7.115 -1.173 1.00 96.06 110 ALA A N 1
ATOM 847 C CA . ALA A 1 110 ? 7.479 -6.026 -0.254 1.00 96.06 110 ALA A CA 1
ATOM 848 C C . ALA A 1 110 ? 7.309 -6.442 1.215 1.00 96.06 110 ALA A C 1
ATOM 850 O O . ALA A 1 110 ? 8.172 -6.159 2.048 1.00 96.06 110 ALA A O 1
ATOM 851 N N . VAL A 1 111 ? 6.214 -7.143 1.525 1.00 96.19 111 VAL A N 1
ATOM 852 C CA . VAL A 1 111 ? 5.947 -7.672 2.870 1.00 96.19 111 VAL A CA 1
ATOM 853 C C . VAL A 1 111 ? 6.905 -8.810 3.218 1.00 96.19 111 VAL A C 1
ATOM 855 O O . VAL A 1 111 ? 7.397 -8.859 4.339 1.00 96.19 111 VAL A O 1
ATOM 858 N N . GLU A 1 112 ? 7.209 -9.698 2.273 1.00 95.31 112 GLU A N 1
ATOM 859 C CA . GLU A 1 112 ? 8.105 -10.840 2.482 1.00 95.31 112 GLU A CA 1
ATOM 860 C C . GLU A 1 112 ? 9.545 -10.404 2.789 1.00 95.31 112 GLU A C 1
ATOM 862 O O . GLU A 1 112 ? 10.160 -10.912 3.727 1.00 95.31 112 GLU A O 1
ATOM 867 N N . PHE A 1 113 ? 10.078 -9.434 2.042 1.00 91.50 113 PHE A N 1
ATOM 868 C CA . PHE A 1 113 ? 11.469 -8.996 2.189 1.00 91.50 113 PHE A CA 1
ATOM 869 C C . PHE A 1 113 ? 11.671 -7.846 3.174 1.00 91.50 113 PHE A C 1
ATOM 871 O O . PHE A 1 113 ? 12.803 -7.544 3.551 1.00 91.50 113 PHE A O 1
ATOM 878 N N . SER A 1 114 ? 10.608 -7.170 3.604 1.00 89.75 114 SER A N 1
ATOM 879 C CA . SER A 1 114 ? 10.693 -6.091 4.596 1.00 89.75 114 SER A CA 1
ATOM 880 C C . SER A 1 114 ? 9.556 -6.145 5.625 1.00 89.75 114 SER A C 1
ATOM 882 O O . SER A 1 114 ? 8.916 -5.125 5.886 1.00 89.75 114 SER A O 1
ATOM 884 N N . PRO A 1 115 ? 9.324 -7.304 6.278 1.00 86.25 115 PRO A N 1
ATOM 885 C CA . PRO A 1 115 ? 8.152 -7.523 7.130 1.00 86.25 115 PRO A CA 1
ATOM 886 C C . PRO A 1 115 ? 8.110 -6.612 8.357 1.00 86.25 115 PRO A C 1
ATOM 888 O O . PRO A 1 115 ? 7.033 -6.350 8.880 1.00 86.25 115 PRO A O 1
ATOM 891 N N . TYR A 1 116 ? 9.265 -6.115 8.813 1.00 84.25 116 TYR A N 1
ATOM 892 C CA . TYR A 1 116 ? 9.399 -5.303 10.028 1.00 84.25 116 TYR A CA 1
ATOM 893 C C . TYR A 1 116 ? 10.060 -3.943 9.788 1.00 84.25 116 TYR A C 1
ATOM 895 O O . TYR A 1 116 ? 10.422 -3.270 10.754 1.00 84.25 116 TYR A O 1
ATOM 903 N N . ASP A 1 117 ? 10.259 -3.543 8.528 1.00 86.44 117 ASP A N 1
ATOM 904 C CA . ASP A 1 117 ? 10.802 -2.220 8.229 1.00 86.44 117 ASP A CA 1
ATOM 905 C C . ASP A 1 117 ? 9.685 -1.171 8.389 1.00 86.44 117 ASP A C 1
ATOM 907 O O . ASP A 1 117 ? 8.751 -1.138 7.582 1.00 86.44 117 ASP A O 1
ATOM 911 N N . PRO A 1 118 ? 9.758 -0.290 9.405 1.00 83.62 118 PRO A N 1
ATOM 912 C CA . PRO A 1 118 ? 8.694 0.667 9.678 1.00 83.62 118 PRO A CA 1
ATOM 913 C C . PRO A 1 118 ? 8.512 1.695 8.553 1.00 83.62 118 PRO A C 1
ATOM 915 O O . PRO A 1 118 ? 7.422 2.249 8.423 1.00 83.62 118 PRO A O 1
ATOM 918 N N . ILE A 1 119 ? 9.544 1.962 7.743 1.00 85.94 119 ILE A N 1
ATOM 919 C CA . ILE A 1 119 ? 9.460 2.887 6.607 1.00 85.94 119 ILE A CA 1
ATOM 920 C C . ILE A 1 119 ? 8.674 2.229 5.476 1.00 85.94 119 ILE A C 1
ATOM 922 O O . ILE A 1 119 ? 7.744 2.840 4.947 1.00 85.94 119 ILE A O 1
ATOM 926 N N . VAL A 1 120 ? 9.005 0.977 5.145 1.00 89.56 120 VAL A N 1
ATOM 927 C CA . VAL A 1 120 ? 8.300 0.211 4.107 1.00 89.56 120 VAL A CA 1
ATOM 928 C C . VAL A 1 120 ? 6.846 -0.021 4.509 1.00 89.56 120 VAL A C 1
ATOM 930 O O . VAL A 1 120 ? 5.941 0.236 3.718 1.00 89.56 120 VAL A O 1
ATOM 933 N N . GLN A 1 121 ? 6.594 -0.422 5.756 1.00 92.19 121 GLN A N 1
ATOM 934 C CA . GLN A 1 121 ? 5.235 -0.587 6.269 1.00 92.19 121 GLN A CA 1
ATOM 935 C C . GLN A 1 121 ? 4.434 0.723 6.191 1.00 92.19 121 GLN A C 1
ATOM 937 O O . GLN A 1 121 ? 3.310 0.725 5.688 1.00 92.19 121 GLN A O 1
ATOM 942 N N . GLU A 1 122 ? 5.004 1.855 6.625 1.00 89.50 122 GLU A N 1
ATOM 943 C CA . GLU A 1 122 ? 4.319 3.152 6.549 1.00 89.50 122 GLU A CA 1
ATOM 944 C C . GLU A 1 122 ? 4.036 3.561 5.093 1.00 89.50 122 GLU A C 1
ATOM 946 O O . GLU A 1 122 ? 2.946 4.059 4.802 1.00 89.50 122 GLU A O 1
ATOM 951 N N . GLN A 1 123 ? 4.972 3.321 4.167 1.00 90.75 123 GLN A N 1
ATOM 952 C CA . GLN A 1 123 ? 4.778 3.563 2.734 1.00 90.75 123 GLN A CA 1
ATOM 953 C C . GLN A 1 123 ? 3.611 2.737 2.180 1.00 90.75 123 GLN A C 1
ATOM 955 O O . GLN A 1 123 ? 2.697 3.298 1.572 1.00 90.75 123 GLN A O 1
ATOM 960 N N . LEU A 1 124 ? 3.606 1.424 2.432 1.00 94.06 124 LEU A N 1
ATOM 961 C CA . LEU A 1 124 ? 2.550 0.517 1.983 1.00 94.06 124 LEU A CA 1
ATOM 962 C C . LEU A 1 124 ? 1.184 0.938 2.533 1.00 94.06 124 LEU A C 1
ATOM 964 O O . LEU A 1 124 ? 0.214 1.009 1.778 1.00 94.06 124 LEU A O 1
ATOM 968 N N . VAL A 1 125 ? 1.103 1.285 3.822 1.00 93.19 125 VAL A N 1
ATOM 969 C CA . VAL A 1 125 ? -0.144 1.744 4.452 1.00 93.19 125 VAL A CA 1
ATOM 970 C C . VAL A 1 125 ? -0.616 3.067 3.849 1.00 93.19 125 VAL A C 1
ATOM 972 O O . VAL A 1 125 ? -1.794 3.195 3.524 1.00 93.19 125 VAL A O 1
ATOM 975 N N . ARG A 1 126 ? 0.276 4.041 3.619 1.00 88.81 126 ARG A N 1
ATOM 976 C CA . ARG A 1 126 ? -0.079 5.318 2.965 1.00 88.81 126 ARG A CA 1
ATOM 977 C C . ARG A 1 126 ? -0.606 5.112 1.549 1.00 88.81 126 ARG A C 1
ATOM 979 O O . ARG A 1 126 ? -1.656 5.663 1.207 1.00 88.81 126 ARG A O 1
ATOM 986 N N . ALA A 1 127 ? 0.096 4.312 0.748 1.00 87.25 127 ALA A N 1
ATOM 987 C CA . ALA A 1 127 ? -0.337 3.951 -0.596 1.00 87.25 127 ALA A CA 1
ATOM 988 C C . ALA A 1 127 ? -1.706 3.255 -0.539 1.00 87.25 127 ALA A C 1
ATOM 990 O O . ALA A 1 127 ? -2.643 3.642 -1.240 1.00 87.25 127 ALA A O 1
ATOM 991 N N . GLY A 1 128 ? -1.850 2.302 0.381 1.00 88.50 128 GLY A N 1
ATOM 992 C CA . GLY A 1 128 ? -3.073 1.565 0.650 1.00 88.50 128 GLY A CA 1
ATOM 993 C C . GLY A 1 128 ? -4.270 2.451 0.978 1.00 88.50 128 GLY A C 1
ATOM 994 O O . GLY A 1 128 ? -5.327 2.300 0.369 1.00 88.50 128 GLY A O 1
ATOM 995 N N . ILE A 1 129 ? -4.113 3.410 1.889 1.00 87.25 129 ILE A N 1
ATOM 996 C CA . ILE A 1 129 ? -5.169 4.366 2.248 1.00 87.25 129 ILE A CA 1
ATOM 997 C C . ILE A 1 129 ? -5.590 5.172 1.012 1.00 87.25 129 ILE A C 1
ATOM 999 O O . ILE A 1 129 ? -6.779 5.256 0.704 1.00 87.25 129 ILE A O 1
ATOM 1003 N N . ALA A 1 130 ? -4.627 5.692 0.244 1.00 83.31 130 ALA A N 1
ATOM 1004 C CA . ALA A 1 130 ? -4.910 6.470 -0.964 1.00 83.31 130 ALA A CA 1
ATOM 1005 C C . ALA A 1 130 ? -5.580 5.643 -2.081 1.00 83.31 130 ALA A C 1
ATOM 1007 O O . ALA A 1 130 ? -6.363 6.170 -2.879 1.00 83.31 130 ALA A O 1
ATOM 1008 N N . GLY A 1 131 ? -5.267 4.349 -2.161 1.00 82.19 131 GLY A N 1
ATOM 1009 C CA . GLY A 1 131 ? -5.752 3.435 -3.192 1.00 82.19 131 GLY A CA 1
ATOM 1010 C C . GLY A 1 131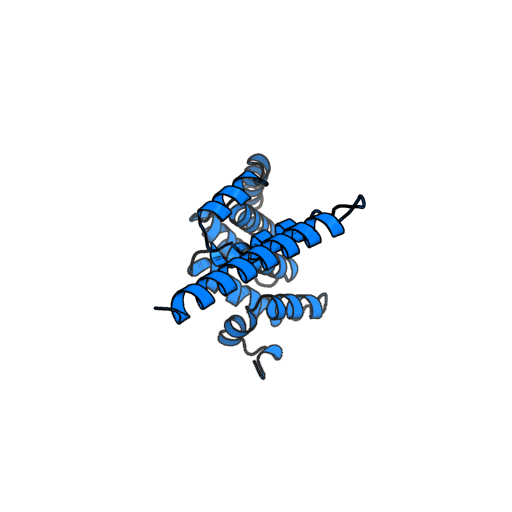 ? -6.916 2.532 -2.780 1.00 82.19 131 GLY A C 1
ATOM 1011 O O . GLY A 1 131 ? -7.389 1.766 -3.623 1.00 82.19 131 GLY A O 1
ATOM 1012 N N . TRP A 1 132 ? -7.400 2.629 -1.536 1.00 86.25 132 TRP A N 1
ATOM 1013 C CA . TRP A 1 132 ? -8.291 1.656 -0.883 1.00 86.25 132 TRP A CA 1
ATOM 1014 C C . TRP A 1 132 ? -9.435 1.161 -1.761 1.00 86.25 132 TRP A C 1
ATOM 1016 O O . TRP A 1 132 ? -9.627 -0.044 -1.937 1.00 86.25 132 TRP A O 1
ATOM 1026 N N . LEU A 1 133 ? -10.167 2.093 -2.369 1.00 83.69 133 LEU A N 1
ATOM 1027 C CA . LEU A 1 133 ? -11.381 1.789 -3.122 1.00 83.69 133 LEU A CA 1
ATOM 1028 C C . LEU A 1 133 ? -11.138 1.012 -4.416 1.00 83.69 133 LEU A C 1
ATOM 1030 O O . LEU A 1 133 ? -12.037 0.296 -4.847 1.00 83.69 133 LEU A O 1
ATOM 1034 N N . ALA A 1 134 ? -9.947 1.099 -5.006 1.00 81.69 134 ALA A N 1
ATOM 1035 C CA . ALA A 1 134 ? -9.635 0.371 -6.233 1.00 81.69 134 ALA A CA 1
ATOM 1036 C C . ALA A 1 134 ? -9.025 -1.011 -5.970 1.00 81.69 134 ALA A C 1
ATOM 1038 O O . ALA A 1 134 ? -9.141 -1.887 -6.818 1.00 81.69 134 ALA A O 1
ATOM 1039 N N . MET A 1 135 ? -8.395 -1.213 -4.809 1.00 83.38 135 MET A N 1
ATOM 1040 C CA . MET A 1 135 ? -7.673 -2.448 -4.493 1.00 83.38 135 MET A CA 1
ATOM 1041 C C . MET A 1 135 ? -8.560 -3.690 -4.441 1.00 83.38 135 MET A C 1
ATOM 1043 O O . MET A 1 135 ? -9.722 -3.631 -4.021 1.00 83.38 135 MET A O 1
ATOM 1047 N N . THR A 1 136 ? -7.957 -4.831 -4.784 1.00 88.00 136 THR A N 1
ATOM 1048 C CA . THR A 1 136 ? -8.580 -6.148 -4.643 1.00 88.00 136 THR A CA 1
ATOM 1049 C C . THR A 1 136 ? -8.775 -6.503 -3.160 1.00 88.00 136 THR A C 1
ATOM 1051 O O . THR A 1 136 ? -8.056 -6.000 -2.288 1.00 88.00 136 THR A O 1
ATOM 1054 N N . PRO A 1 137 ? -9.723 -7.396 -2.820 1.00 91.12 137 PRO A N 1
ATOM 1055 C CA . PRO A 1 137 ? -9.906 -7.852 -1.440 1.00 91.12 137 PRO A CA 1
ATOM 1056 C C . PRO A 1 137 ? -8.665 -8.519 -0.826 1.00 91.12 137 PRO A C 1
ATOM 1058 O O . PRO A 1 137 ? -8.527 -8.543 0.396 1.00 91.12 137 PRO A O 1
ATOM 1061 N N . VAL A 1 138 ? -7.776 -9.087 -1.648 1.00 91.62 138 VAL A N 1
ATOM 1062 C CA . VAL A 1 138 ? -6.511 -9.680 -1.190 1.00 91.62 138 VAL A CA 1
ATOM 1063 C C . VAL A 1 138 ? -5.572 -8.575 -0.720 1.00 91.62 138 VAL A C 1
ATOM 1065 O O . VAL A 1 138 ? -5.201 -8.571 0.451 1.00 91.62 138 VAL A O 1
ATOM 1068 N N . MET A 1 139 ? -5.298 -7.582 -1.572 1.00 92.50 139 MET A N 1
ATOM 1069 C CA . MET A 1 139 ? -4.443 -6.442 -1.222 1.00 92.50 139 MET A CA 1
ATOM 1070 C C . MET A 1 139 ? -4.934 -5.712 0.030 1.00 92.50 139 MET A C 1
ATOM 1072 O O . MET A 1 139 ? -4.143 -5.384 0.912 1.00 92.50 139 MET A O 1
ATOM 1076 N N . ARG A 1 140 ? -6.253 -5.494 0.136 1.00 94.00 140 ARG A N 1
ATOM 1077 C CA . ARG A 1 140 ? -6.860 -4.843 1.305 1.00 94.00 140 ARG A CA 1
ATOM 1078 C C . ARG A 1 140 ? -6.562 -5.596 2.598 1.00 94.00 140 ARG A C 1
ATOM 1080 O O . ARG A 1 140 ? -6.135 -4.978 3.563 1.00 94.00 140 ARG A O 1
ATOM 1087 N N . ARG A 1 141 ? -6.761 -6.919 2.620 1.00 95.25 141 ARG A N 1
ATOM 1088 C CA . ARG A 1 141 ? -6.480 -7.741 3.809 1.00 95.25 141 ARG A CA 1
ATOM 1089 C C . ARG A 1 141 ? -5.000 -7.711 4.178 1.00 95.25 141 ARG A C 1
ATOM 1091 O O . ARG A 1 141 ? -4.689 -7.520 5.348 1.00 95.25 141 ARG A O 1
ATOM 1098 N N . THR A 1 142 ? -4.113 -7.830 3.191 1.00 96.06 142 THR A N 1
ATOM 1099 C CA . THR A 1 142 ? -2.664 -7.742 3.413 1.00 96.06 142 THR A CA 1
ATOM 1100 C C . THR A 1 142 ? -2.281 -6.401 4.033 1.00 96.06 142 THR A C 1
ATOM 1102 O O . THR A 1 142 ? -1.567 -6.369 5.025 1.00 96.06 142 THR A O 1
ATOM 1105 N N . LEU A 1 143 ? -2.807 -5.287 3.522 1.00 96.19 143 LEU A N 1
ATOM 1106 C CA . LEU A 1 143 ? -2.489 -3.957 4.048 1.00 96.19 143 LEU A CA 1
ATOM 1107 C C . LEU A 1 143 ? -3.061 -3.684 5.440 1.00 96.19 143 LEU A C 1
ATOM 1109 O O . LEU A 1 143 ? -2.444 -2.948 6.204 1.00 96.19 143 LEU A O 1
ATOM 1113 N N . ILE A 1 144 ? -4.203 -4.280 5.791 1.00 96.81 144 ILE A N 1
ATOM 1114 C CA . ILE A 1 144 ? -4.718 -4.231 7.166 1.00 96.81 144 ILE A CA 1
ATOM 1115 C C . ILE A 1 144 ? -3.782 -4.979 8.124 1.00 96.81 144 ILE A C 1
ATOM 1117 O O . ILE A 1 144 ? -3.498 -4.463 9.202 1.00 96.81 144 ILE A O 1
ATOM 1121 N N . ALA A 1 145 ? -3.244 -6.134 7.718 1.00 95.69 145 ALA A N 1
ATOM 1122 C CA . ALA A 1 145 ? -2.233 -6.845 8.503 1.00 95.69 145 ALA A CA 1
ATOM 1123 C C . ALA A 1 145 ? -0.933 -6.028 8.632 1.00 95.69 145 ALA A C 1
ATOM 1125 O O . ALA A 1 145 ? -0.440 -5.837 9.737 1.00 95.69 145 ALA A O 1
ATOM 1126 N N . VAL A 1 146 ? -0.447 -5.433 7.536 1.00 95.88 146 VAL A N 1
ATOM 1127 C CA . VAL A 1 146 ? 0.725 -4.537 7.563 1.00 95.88 146 VAL A CA 1
ATOM 1128 C C . VAL A 1 146 ? 0.492 -3.339 8.487 1.00 95.88 146 VAL A C 1
ATOM 1130 O O . VAL A 1 146 ? 1.385 -2.955 9.236 1.00 95.88 146 VAL A O 1
ATOM 1133 N N . ALA A 1 147 ? -0.704 -2.744 8.472 1.00 94.44 147 ALA A N 1
ATOM 1134 C CA . ALA A 1 147 ? -1.048 -1.643 9.367 1.00 94.44 147 ALA A CA 1
ATOM 1135 C C . ALA A 1 147 ? -1.061 -2.073 10.842 1.00 94.44 147 ALA A C 1
ATOM 1137 O O . ALA A 1 147 ? -0.622 -1.302 11.692 1.00 94.44 147 ALA A O 1
ATOM 1138 N N . ALA A 1 148 ? -1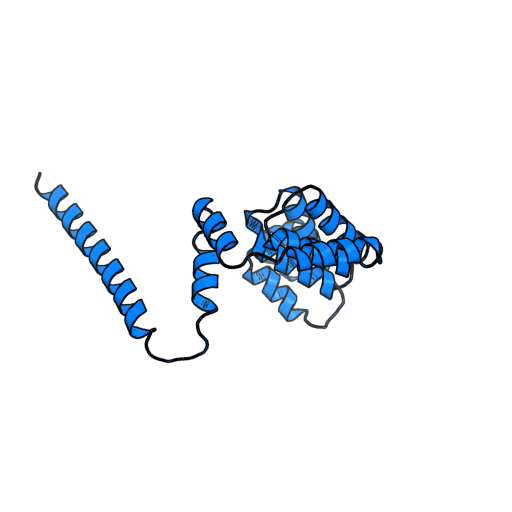.523 -3.288 11.146 1.00 93.75 148 ALA A N 1
ATOM 1139 C CA . ALA A 1 148 ? -1.434 -3.868 12.483 1.00 93.75 148 ALA A CA 1
ATOM 1140 C C . ALA A 1 148 ? 0.024 -4.059 12.928 1.00 93.75 148 ALA A C 1
ATOM 1142 O O . ALA A 1 148 ? 0.420 -3.497 13.950 1.00 93.75 148 ALA A O 1
ATOM 1143 N N . ASP A 1 149 ? 0.844 -4.735 12.120 1.00 92.44 149 ASP A N 1
ATOM 1144 C CA . ASP A 1 149 ? 2.268 -4.957 12.414 1.00 92.44 149 ASP A CA 1
ATOM 1145 C C . ASP A 1 149 ? 3.029 -3.632 12.587 1.00 92.44 149 ASP A C 1
ATOM 1147 O O . ASP A 1 149 ? 3.902 -3.488 13.447 1.00 92.44 149 ASP A O 1
ATOM 1151 N N . MET A 1 150 ? 2.657 -2.622 11.798 1.00 91.94 150 MET A N 1
ATOM 1152 C CA . MET A 1 150 ? 3.200 -1.272 11.887 1.00 91.94 150 MET A CA 1
ATOM 1153 C C . MET A 1 150 ? 2.896 -0.597 13.231 1.00 91.94 150 MET A C 1
ATOM 1155 O O . MET A 1 150 ? 3.750 0.143 13.734 1.00 91.94 150 MET A O 1
ATOM 1159 N N . LEU A 1 151 ? 1.700 -0.804 13.796 1.00 90.38 151 LEU A N 1
ATOM 1160 C CA . LEU A 1 151 ? 1.337 -0.283 15.118 1.00 90.38 151 LEU A CA 1
ATOM 1161 C C . LEU A 1 151 ? 2.068 -1.032 16.236 1.00 90.38 151 LEU A C 1
ATOM 1163 O O . LEU A 1 151 ? 2.518 -0.398 17.188 1.00 90.38 151 LEU A O 1
ATOM 1167 N N . ASP A 1 152 ? 2.240 -2.345 16.091 1.00 87.75 152 ASP A N 1
ATOM 1168 C CA . ASP A 1 152 ? 2.914 -3.196 17.079 1.00 87.75 152 ASP A CA 1
ATOM 1169 C C . ASP A 1 152 ? 4.453 -3.096 17.035 1.00 87.75 152 ASP A C 1
ATOM 1171 O O . ASP A 1 152 ? 5.152 -3.563 17.943 1.00 87.75 152 ASP A O 1
ATOM 1175 N N . SER A 1 153 ? 5.019 -2.453 16.008 1.00 83.88 153 SER A N 1
ATOM 1176 C CA . SER A 1 153 ? 6.466 -2.289 15.874 1.00 83.88 153 SER A CA 1
ATOM 1177 C C . SER A 1 153 ? 7.074 -1.538 17.075 1.00 83.88 153 SER A C 1
ATOM 1179 O O . SER A 1 153 ? 6.673 -0.419 17.405 1.00 83.88 153 SER A O 1
ATOM 1181 N N . LYS A 1 154 ? 8.193 -2.050 17.604 1.00 82.38 154 LYS A N 1
ATOM 1182 C CA . LYS A 1 154 ? 8.975 -1.410 18.683 1.00 82.38 154 LYS A CA 1
ATOM 1183 C C . LYS A 1 154 ? 9.748 -0.154 18.262 1.00 82.38 154 LYS A C 1
ATOM 1185 O O . LYS A 1 154 ? 10.349 0.501 19.114 1.00 82.38 154 LYS 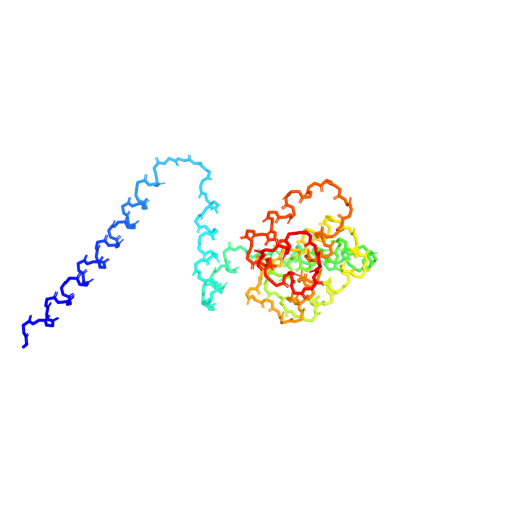A O 1
ATOM 1190 N N . ALA A 1 155 ? 9.775 0.187 16.972 1.00 79.44 155 ALA A N 1
ATOM 1191 C CA . ALA A 1 155 ? 10.407 1.415 16.511 1.00 79.44 155 ALA A CA 1
ATOM 1192 C C . ALA A 1 155 ? 9.689 2.620 17.142 1.00 79.44 155 ALA A C 1
ATOM 1194 O O . ALA A 1 155 ? 8.520 2.865 16.867 1.00 79.44 155 ALA A O 1
ATOM 1195 N N . SER A 1 156 ? 10.360 3.375 18.011 1.00 76.06 156 SER A N 1
ATOM 1196 C CA . SER A 1 156 ? 9.736 4.507 18.713 1.00 76.06 156 SER A CA 1
ATOM 1197 C C . SER A 1 156 ? 9.603 5.747 17.827 1.00 76.06 156 SER A C 1
ATOM 1199 O O . SER A 1 156 ? 8.668 6.541 17.993 1.00 76.06 156 SER A O 1
ATOM 1201 N N . HIS A 1 157 ? 10.505 5.894 16.850 1.00 76.81 157 HIS A N 1
ATOM 1202 C CA . HIS A 1 157 ? 10.467 6.981 15.883 1.00 76.81 157 HIS A CA 1
ATOM 1203 C C . HIS A 1 157 ? 9.138 6.959 15.111 1.00 76.81 157 HIS A C 1
ATOM 1205 O O . HIS A 1 157 ? 8.630 5.903 14.724 1.00 76.81 157 HIS A O 1
ATOM 1211 N N . ARG A 1 158 ? 8.537 8.142 14.934 1.00 78.94 158 ARG A N 1
ATOM 1212 C CA . ARG A 1 158 ? 7.259 8.337 14.220 1.00 78.94 158 ARG A CA 1
ATOM 1213 C C . ARG A 1 158 ? 6.077 7.496 14.735 1.00 78.94 158 ARG A C 1
ATOM 1215 O O . ARG A 1 158 ? 5.061 7.412 14.054 1.00 78.94 158 ARG A O 1
ATOM 1222 N N . SER A 1 159 ? 6.151 6.905 15.930 1.00 83.00 159 SER A N 1
ATOM 1223 C CA . SER A 1 159 ? 5.052 6.107 16.503 1.00 83.00 159 SER A CA 1
ATOM 1224 C C . SER A 1 159 ? 3.744 6.905 16.590 1.00 83.00 159 SER A C 1
ATOM 1226 O O . SER A 1 159 ? 2.697 6.419 16.182 1.00 83.00 159 SER A O 1
ATOM 1228 N N . GLY A 1 160 ? 3.791 8.169 17.028 1.00 84.88 160 GLY A N 1
ATOM 1229 C CA . GLY A 1 160 ? 2.624 9.064 17.016 1.00 84.88 160 GLY A CA 1
ATOM 1230 C C . GLY A 1 160 ? 2.040 9.293 15.615 1.00 84.88 160 GLY A C 1
ATOM 1231 O O . GLY A 1 160 ? 0.828 9.227 15.445 1.00 84.88 160 GLY A O 1
ATOM 1232 N N . ALA A 1 161 ? 2.895 9.482 14.605 1.00 86.00 161 ALA A N 1
ATOM 1233 C CA . ALA A 1 161 ? 2.463 9.699 13.224 1.00 86.00 161 ALA A CA 1
ATOM 1234 C C . ALA A 1 161 ? 1.806 8.452 12.612 1.00 86.00 161 ALA A C 1
ATOM 1236 O O . ALA A 1 161 ? 0.815 8.574 11.901 1.00 86.00 161 ALA A O 1
ATOM 1237 N N . ARG A 1 162 ? 2.315 7.253 12.920 1.00 87.06 162 ARG A N 1
ATOM 1238 C CA . ARG A 1 162 ? 1.723 5.983 12.469 1.00 87.06 162 ARG A CA 1
ATOM 1239 C C . ARG A 1 162 ? 0.369 5.711 13.121 1.00 87.06 162 ARG A C 1
ATOM 1241 O O . ARG A 1 162 ? -0.565 5.301 12.439 1.00 87.06 162 ARG A O 1
ATOM 1248 N N . ARG A 1 163 ? 0.233 6.024 14.413 1.00 88.62 163 ARG A N 1
ATOM 1249 C CA . ARG A 1 163 ? -1.056 5.965 15.118 1.00 88.62 163 ARG A CA 1
ATOM 1250 C C . ARG A 1 163 ? -2.082 6.920 14.504 1.00 88.62 163 ARG A C 1
ATOM 1252 O O . ARG A 1 163 ? -3.193 6.494 14.208 1.00 88.62 163 ARG A O 1
ATOM 1259 N N . ALA A 1 164 ? -1.692 8.173 14.259 1.00 87.06 164 ALA A N 1
ATOM 1260 C CA . ALA A 1 164 ? -2.550 9.155 13.594 1.00 87.06 164 ALA A CA 1
ATOM 1261 C C . ALA A 1 164 ? -2.944 8.699 12.180 1.00 87.06 164 ALA A C 1
ATOM 1263 O O . ALA A 1 164 ? -4.116 8.728 11.835 1.00 87.06 164 ALA A O 1
ATOM 1264 N N . LEU A 1 165 ? -2.000 8.163 11.397 1.00 87.12 165 LEU A N 1
ATOM 1265 C CA . LEU A 1 165 ? -2.269 7.648 10.051 1.00 87.12 165 LEU A CA 1
ATOM 1266 C C . LEU A 1 165 ? -3.385 6.585 10.032 1.00 87.12 165 LEU A C 1
ATOM 1268 O O . LEU A 1 165 ? -4.277 6.641 9.186 1.00 87.12 165 LEU A O 1
ATOM 1272 N N . VAL A 1 166 ? -3.357 5.624 10.960 1.00 88.25 166 VAL A N 1
ATOM 1273 C CA . VAL A 1 166 ? -4.386 4.568 11.036 1.00 88.25 166 VAL A CA 1
ATOM 1274 C C . VAL A 1 166 ? -5.707 5.095 11.608 1.00 88.25 166 VAL A C 1
ATOM 1276 O O . VAL A 1 166 ? -6.770 4.753 11.093 1.00 88.25 166 VAL A O 1
ATOM 1279 N N . SER A 1 167 ? -5.647 5.943 12.637 1.00 84.94 167 SER A N 1
ATOM 1280 C CA . SER A 1 167 ? -6.821 6.594 13.237 1.00 84.94 167 SER A CA 1
ATOM 1281 C C . SER A 1 167 ? -7.594 7.422 12.208 1.00 84.94 167 SER A C 1
ATOM 1283 O O . SER A 1 167 ? -8.785 7.204 11.989 1.00 84.94 167 SER A O 1
ATOM 1285 N N . ASP A 1 168 ? -6.898 8.325 11.523 1.00 86.94 168 ASP A N 1
ATOM 1286 C CA . ASP A 1 168 ? -7.514 9.359 10.691 1.00 86.94 168 ASP A CA 1
ATOM 1287 C C . ASP A 1 168 ? -7.976 8.811 9.332 1.00 86.94 168 ASP A C 1
ATOM 1289 O O . ASP A 1 168 ? -8.829 9.399 8.674 1.00 86.94 168 ASP A O 1
ATOM 1293 N N . SER A 1 169 ? -7.455 7.651 8.917 1.00 82.44 169 SER A N 1
ATOM 1294 C CA . SER A 1 169 ? -7.866 6.967 7.682 1.00 82.44 169 SER A CA 1
ATOM 1295 C C . SER A 1 169 ? -9.174 6.179 7.799 1.00 82.44 169 SER A C 1
ATOM 1297 O O . SER A 1 169 ? -9.676 5.670 6.795 1.00 82.44 169 SER A O 1
ATOM 1299 N N . GLY A 1 170 ? -9.707 6.013 9.014 1.00 86.19 170 GLY A N 1
ATOM 1300 C CA . GLY A 1 170 ? -10.862 5.151 9.272 1.00 86.19 170 GLY A CA 1
ATOM 1301 C C . GLY A 1 170 ? -10.557 3.650 9.185 1.00 86.19 170 GLY A C 1
ATOM 1302 O O . GLY A 1 170 ? -11.481 2.840 9.223 1.00 86.19 170 GLY A O 1
ATOM 1303 N N . TRP A 1 171 ? -9.282 3.254 9.078 1.00 91.31 171 TRP A N 1
ATOM 1304 C CA . TRP A 1 171 ? -8.873 1.843 9.080 1.00 91.31 171 TRP A CA 1
ATOM 1305 C C . TRP A 1 171 ? -8.793 1.245 10.482 1.00 91.31 171 TRP A C 1
ATOM 1307 O O . TRP A 1 171 ? -8.758 0.022 10.603 1.00 91.31 171 TRP A O 1
ATOM 1317 N N . LEU A 1 172 ? -8.796 2.071 11.535 1.00 89.38 172 LEU A N 1
ATOM 1318 C CA . LEU A 1 172 ? -8.655 1.611 12.917 1.00 89.38 172 LEU A CA 1
ATOM 1319 C C . LEU A 1 172 ? -9.601 0.447 13.281 1.00 89.38 172 LEU A C 1
ATOM 1321 O O . LEU A 1 172 ? -9.088 -0.555 13.770 1.00 89.38 172 LEU A O 1
ATOM 1325 N N . PRO A 1 173 ? -10.916 0.467 12.971 1.00 91.25 173 PRO A N 1
ATOM 1326 C CA . PRO A 1 173 ? -11.794 -0.663 13.287 1.00 91.25 173 PRO A CA 1
ATOM 1327 C C . PRO A 1 173 ? -11.409 -1.965 12.574 1.00 91.25 173 PRO A C 1
ATOM 1329 O O . PRO A 1 173 ? -11.600 -3.044 13.121 1.00 91.25 173 PRO A O 1
ATOM 1332 N N . LEU A 1 174 ? -10.869 -1.880 11.354 1.00 91.94 174 LEU A N 1
ATOM 1333 C CA . LEU A 1 174 ? -10.416 -3.046 10.589 1.00 91.94 174 LEU A CA 1
ATOM 1334 C C . LEU A 1 174 ? -9.095 -3.583 11.138 1.00 91.94 174 LEU A C 1
ATOM 1336 O O . LEU A 1 174 ? -8.927 -4.789 11.281 1.00 91.94 174 LEU A O 1
ATOM 1340 N N . VAL A 1 175 ? -8.173 -2.685 11.480 1.00 93.19 175 VAL A N 1
ATOM 1341 C CA . VAL A 1 175 ? -6.899 -3.033 12.113 1.00 93.19 175 VAL A CA 1
ATOM 1342 C C . VAL A 1 175 ? -7.150 -3.707 13.461 1.00 93.19 175 VAL A C 1
ATOM 1344 O O . VAL A 1 175 ? -6.600 -4.769 13.727 1.00 93.19 175 VAL A O 1
ATOM 1347 N N . CYS A 1 176 ? -8.072 -3.185 14.266 1.00 93.44 176 CYS A N 1
ATOM 1348 C CA . CYS A 1 176 ? -8.422 -3.756 15.564 1.00 93.44 176 CYS A CA 1
ATOM 1349 C C . CYS A 1 176 ? -9.116 -5.126 15.509 1.00 93.44 176 CYS A C 1
ATOM 1351 O O . CYS A 1 176 ? -9.239 -5.780 16.539 1.00 93.44 176 CYS A O 1
ATOM 1353 N N . GLN A 1 177 ? -9.520 -5.608 14.329 1.00 93.31 177 GLN A N 1
ATOM 1354 C CA . GLN A 1 177 ? -9.959 -7.001 14.160 1.00 93.31 177 GLN A CA 1
ATOM 1355 C C . GLN A 1 177 ? -8.787 -7.989 14.099 1.00 93.31 177 GLN A C 1
ATOM 1357 O O . GLN A 1 177 ? -9.004 -9.189 14.264 1.00 93.31 177 GLN A O 1
ATOM 1362 N N . VAL A 1 178 ? -7.567 -7.511 13.835 1.00 92.81 178 VAL A N 1
ATOM 1363 C CA . VAL A 1 178 ? -6.389 -8.357 13.586 1.00 92.81 178 VAL A CA 1
ATOM 1364 C C . VAL A 1 178 ? -5.206 -8.076 14.519 1.00 92.81 178 VAL A C 1
ATOM 1366 O O . VAL A 1 178 ? -4.223 -8.806 14.463 1.00 92.81 178 VAL A O 1
ATOM 1369 N N . THR A 1 179 ? -5.290 -7.072 15.398 1.00 91.56 179 THR A N 1
ATOM 1370 C CA . THR A 1 179 ? -4.283 -6.802 16.443 1.00 91.56 179 THR A CA 1
ATOM 1371 C C . THR A 1 179 ? -4.923 -6.590 17.816 1.00 91.56 179 THR A C 1
ATOM 1373 O O . THR A 1 179 ? -6.086 -6.212 17.932 1.00 91.56 179 THR A O 1
ATOM 1376 N N . THR A 1 180 ? -4.129 -6.797 18.868 1.00 88.06 180 THR A N 1
ATOM 1377 C CA . THR A 1 180 ? -4.440 -6.446 20.261 1.00 88.06 180 THR A CA 1
ATOM 1378 C C . THR A 1 180 ? -3.738 -5.158 20.710 1.00 88.06 180 THR A C 1
ATOM 1380 O O . THR A 1 180 ? -3.550 -4.939 21.909 1.00 88.06 180 THR A O 1
ATOM 1383 N N . HIS A 1 181 ? -3.283 -4.326 19.769 1.00 88.06 181 HIS A N 1
ATOM 1384 C CA . HIS A 1 181 ? -2.585 -3.079 20.062 1.00 88.06 181 HIS A CA 1
ATOM 1385 C C . HIS A 1 181 ? -3.400 -2.172 21.003 1.00 88.06 181 HIS A C 1
ATOM 1387 O O . HIS A 1 181 ? -4.624 -2.089 20.923 1.00 88.06 181 HIS A O 1
ATOM 1393 N N . SER A 1 182 ? -2.715 -1.416 21.869 1.00 87.62 182 SER A N 1
ATOM 1394 C CA . SER A 1 182 ? -3.345 -0.583 22.913 1.00 87.62 182 SER A CA 1
ATOM 1395 C C . SER A 1 182 ? -4.380 0.431 22.405 1.00 87.62 182 SER A C 1
ATOM 1397 O O . SER A 1 182 ? -5.289 0.797 23.144 1.00 87.62 182 SER A O 1
ATOM 1399 N N . MET A 1 183 ? -4.276 0.860 21.143 1.00 85.19 183 MET A N 1
ATOM 1400 C CA . MET A 1 183 ? -5.257 1.748 20.500 1.00 85.19 183 MET A CA 1
ATOM 1401 C C . MET A 1 183 ? -6.627 1.110 20.266 1.00 85.19 183 MET A C 1
ATOM 1403 O O . MET A 1 183 ? -7.589 1.836 20.051 1.00 85.19 183 MET A O 1
ATOM 1407 N N . CYS A 1 184 ? -6.708 -0.217 20.288 1.00 87.75 184 CYS A N 1
ATOM 1408 C CA . CYS A 1 184 ? -7.942 -0.964 20.071 1.00 87.75 184 CYS A CA 1
ATOM 1409 C C . CYS A 1 184 ? -8.765 -1.137 21.353 1.00 87.75 184 CYS A C 1
ATOM 1411 O O . CYS A 1 184 ? -9.895 -1.620 21.323 1.00 87.75 184 CYS A O 1
ATOM 1413 N N . ASN A 1 185 ? -8.226 -0.713 22.498 1.00 77.69 185 ASN A N 1
ATOM 1414 C CA . ASN A 1 185 ? -8.959 -0.700 23.755 1.00 77.69 185 ASN A CA 1
ATO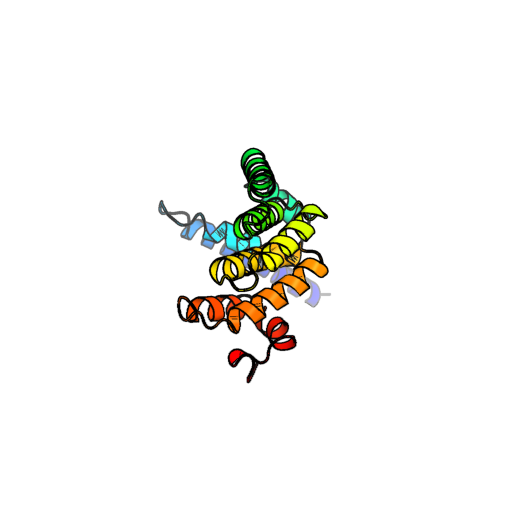M 1415 C C . ASN A 1 185 ? -9.896 0.519 23.780 1.00 77.69 185 ASN A C 1
ATOM 1417 O O . ASN A 1 185 ? -9.498 1.603 24.204 1.00 77.69 185 ASN A O 1
ATOM 1421 N N . GLY A 1 186 ? -11.137 0.332 23.321 1.00 62.88 186 GLY A N 1
ATOM 1422 C CA . GLY A 1 186 ? -12.196 1.353 23.327 1.00 62.88 186 GLY A CA 1
ATOM 1423 C C . GLY A 1 186 ? -12.652 1.848 21.950 1.00 62.88 186 GLY A C 1
ATOM 1424 O O . GLY A 1 186 ? -13.426 2.803 21.899 1.00 62.88 186 GLY A O 1
ATOM 1425 N N . SER A 1 187 ? -12.173 1.228 20.866 1.00 50.91 187 SER A N 1
ATOM 1426 C CA . SER A 1 187 ? -12.612 1.460 19.478 1.00 50.91 187 SER A CA 1
ATOM 1427 C C . SER A 1 187 ? -13.846 0.652 19.098 1.00 50.91 187 SER A C 1
ATOM 1429 O O . SER A 1 187 ? -13.895 -0.527 19.518 1.00 50.91 187 SER A O 1
#

Radius of gyration: 21.57 Å; chains: 1; bounding box: 71×47×42 Å

Foldseek 3Di:
DPPVVVVVVVVVVVVVVVVVVVVVVVVVPVPDDDDDPPPVLVVLLPPPVPDVVSVVVNCVPDPLPPVQLVVLVVCCVVCVLPLLSLLSNLLNCLSNLVQDVSNVVSLVSSCVNCVQPLVSLVSLLVSCLSNVVSHDPSSVLSNLVSLLSNQVHPPPPCNVVSVCSCVVSVVLVVNLVPHPHPSNVPD

Sequence (187 aa):
MRLILGALLVFSLWQSGVILFAATMLRLHGGAGNEYSVSQISLAREVDSRHPKVLSWLVKFNPVPAEKLNAARELTNVEPFLGSAWANLFELKLASRELDGEAELALAQAVEFSPYDPIVQEQLVRAGIAGWLAMTPVMRRTLIAVAADMLDSKASHRSGARRALVSDSGWLPLVCQVTTHSMCNGS